Protein AF-A0A7S4E8T9-F1 (afdb_monomer)

Sequence (259 aa):
MGKIGEFLNNKPWHPSSRQNQTLLFEAEERQREEQQRLEERQEELKQERAREELDALLPNRGGAKPAGIDFMYKAPTGTNTSGAAPRAGAADEAALAFEARRLAAARRKRGEPEPLVEKAPEPEPPEPEPERPSETFDAHAEARRVDPAERQRNLTSAAIAQTALDARNRLVLKAAATAAVASDGVVRAHGSANEGYALLDDDEEEEDADAALLASLSSREKRALLKRLAGDDDARPAKKRKKKHKKKSKKKKKRKKKH

Solvent-accessible surface area (backbone atoms only — not comparable to full-atom values): 16222 Å² total; per-residue (Å²): 126,70,69,62,59,55,58,43,36,75,34,93,83,32,68,81,7,70,72,45,46,49,52,50,50,56,52,50,52,52,50,50,51,54,48,51,55,49,48,54,52,51,50,52,53,50,52,51,49,54,50,50,51,56,54,63,74,44,84,76,64,82,67,79,80,73,93,68,54,69,70,73,71,50,68,62,94,88,58,86,70,87,86,69,78,84,58,97,52,64,61,52,52,54,49,49,51,50,49,50,52,52,51,52,54,52,34,61,75,69,72,54,82,76,80,83,74,78,78,71,81,78,82,75,80,81,76,84,76,78,83,73,78,83,75,78,81,58,70,74,61,55,74,69,68,64,54,72,71,55,53,55,48,53,51,52,52,50,52,51,51,49,55,51,50,53,52,50,53,52,51,53,53,50,53,50,52,53,50,52,55,52,58,64,57,57,76,77,68,85,82,75,89,79,90,77,96,72,82,82,76,70,76,65,63,57,57,54,52,53,51,49,53,58,65,73,44,50,77,68,53,51,51,51,50,52,50,58,73,70,67,56,86,82,66,67,64,68,71,62,59,57,57,54,54,56,53,53,53,55,54,53,57,57,58,68,73,75,114

Mean predicted aligned error: 23.92 Å

Structure (mmCIF, N/CA/C/O backbone):
data_AF-A0A7S4E8T9-F1
#
_entry.id   AF-A0A7S4E8T9-F1
#
loop_
_atom_site.group_PDB
_atom_site.id
_atom_site.type_symbol
_atom_site.label_atom_id
_atom_site.label_alt_id
_atom_site.label_comp_id
_atom_site.label_asym_id
_atom_site.label_entity_id
_atom_site.label_seq_id
_atom_site.pdbx_PDB_ins_code
_atom_site.Cartn_x
_atom_site.Cartn_y
_atom_site.Cartn_z
_atom_site.occupancy
_atom_site.B_iso_or_equiv
_atom_site.auth_seq_id
_atom_site.auth_comp_id
_atom_site.auth_asym_id
_atom_site.auth_atom_id
_atom_site.pdbx_PDB_model_num
ATOM 1 N N . MET A 1 1 ? 28.452 -25.895 -21.673 1.00 55.44 1 MET A N 1
ATOM 2 C CA . MET A 1 1 ? 27.139 -25.203 -21.659 1.00 55.44 1 MET A CA 1
ATOM 3 C C . MET A 1 1 ? 27.183 -23.741 -21.158 1.00 55.44 1 MET A C 1
ATOM 5 O O . MET A 1 1 ? 26.127 -23.154 -20.993 1.00 55.44 1 MET A O 1
ATOM 9 N N . GLY A 1 2 ? 28.348 -23.094 -20.974 1.00 68.94 2 GLY A N 1
ATOM 10 C CA . GLY A 1 2 ? 28.414 -21.797 -20.262 1.00 68.94 2 GLY A CA 1
ATOM 11 C C . GLY A 1 2 ? 27.995 -20.532 -21.033 1.00 68.94 2 GLY A C 1
ATOM 12 O O . GLY A 1 2 ? 27.446 -19.617 -20.440 1.00 68.94 2 GLY A O 1
ATOM 13 N N . LYS A 1 3 ? 28.190 -20.466 -22.356 1.00 75.94 3 LYS A N 1
ATOM 14 C CA . LYS A 1 3 ? 28.050 -19.189 -23.096 1.00 75.94 3 LYS A CA 1
ATOM 15 C C . LYS A 1 3 ? 26.612 -18.812 -23.470 1.00 75.94 3 LYS A C 1
ATOM 17 O O . LYS A 1 3 ? 26.315 -17.639 -23.665 1.00 75.94 3 LYS A O 1
ATOM 22 N N . ILE A 1 4 ? 25.715 -19.794 -23.585 1.00 82.81 4 ILE A N 1
ATOM 23 C CA . ILE A 1 4 ? 24.329 -19.552 -24.020 1.00 82.81 4 ILE A CA 1
ATOM 24 C C . ILE A 1 4 ? 23.484 -19.030 -22.851 1.00 82.81 4 ILE A C 1
ATOM 26 O O . ILE A 1 4 ? 22.737 -18.074 -23.032 1.00 82.81 4 ILE A O 1
ATOM 30 N N . GLY A 1 5 ? 23.644 -19.596 -21.649 1.00 81.44 5 GLY A N 1
ATOM 31 C CA . GLY A 1 5 ? 22.937 -19.123 -20.452 1.00 81.44 5 GLY A CA 1
ATOM 32 C C . GLY A 1 5 ? 23.318 -17.689 -20.078 1.00 81.44 5 GLY A C 1
ATOM 33 O O . GLY A 1 5 ? 22.452 -16.863 -19.808 1.00 81.44 5 GLY A O 1
ATOM 34 N N . GLU A 1 6 ? 24.604 -17.350 -20.172 1.00 86.00 6 GLU A N 1
ATOM 35 C CA . GLU A 1 6 ? 25.089 -15.992 -19.908 1.00 86.00 6 GLU A CA 1
ATOM 36 C C . GLU A 1 6 ? 24.572 -14.972 -20.938 1.00 86.00 6 GLU A C 1
ATOM 38 O O . GLU A 1 6 ? 24.153 -13.871 -20.578 1.00 86.00 6 GLU A O 1
ATOM 43 N N . PHE A 1 7 ? 24.495 -15.356 -22.219 1.00 88.50 7 PHE A N 1
ATOM 44 C CA . PHE A 1 7 ? 23.878 -14.522 -23.254 1.00 88.50 7 PHE A CA 1
ATOM 45 C C . PHE A 1 7 ? 22.395 -14.247 -22.983 1.00 88.50 7 PHE A C 1
ATOM 47 O O . PHE A 1 7 ? 21.927 -13.143 -23.256 1.00 88.50 7 PHE A O 1
ATOM 54 N N . LEU A 1 8 ? 21.654 -15.226 -22.454 1.00 89.69 8 LEU A N 1
ATOM 55 C CA . LEU A 1 8 ? 20.247 -15.057 -22.094 1.00 89.69 8 LEU A CA 1
ATOM 56 C C . LEU A 1 8 ? 20.074 -14.157 -20.867 1.00 89.69 8 LEU A C 1
ATOM 58 O O . LEU A 1 8 ? 19.219 -13.280 -20.895 1.00 89.69 8 LEU A O 1
ATOM 62 N N . ASN A 1 9 ? 20.928 -14.282 -19.851 1.00 89.12 9 ASN A N 1
ATOM 63 C CA . ASN A 1 9 ? 20.873 -13.442 -18.648 1.00 89.12 9 ASN A CA 1
ATOM 64 C C . ASN A 1 9 ? 21.126 -11.954 -18.929 1.00 89.12 9 ASN A C 1
ATOM 66 O O . ASN A 1 9 ? 20.593 -11.100 -18.228 1.00 89.12 9 ASN A O 1
ATOM 70 N N . ASN A 1 10 ? 21.876 -11.631 -19.985 1.00 87.62 10 ASN A N 1
ATOM 71 C CA . ASN A 1 10 ? 22.077 -10.249 -20.430 1.00 87.62 10 ASN A CA 1
ATOM 72 C C . ASN A 1 10 ? 20.872 -9.663 -21.186 1.00 87.62 10 ASN A C 1
ATOM 74 O O . ASN A 1 10 ? 20.888 -8.489 -21.561 1.00 87.62 10 ASN A O 1
ATOM 78 N N . LYS A 1 11 ? 19.825 -10.456 -21.447 1.00 93.38 11 LYS A N 1
ATOM 79 C CA . LYS A 1 11 ? 18.623 -9.973 -22.127 1.00 93.38 11 LYS A CA 1
ATOM 80 C C . LYS A 1 11 ? 17.628 -9.388 -21.122 1.00 93.38 11 LYS A C 1
ATOM 82 O O . LYS A 1 11 ? 17.372 -9.998 -20.086 1.00 93.38 11 LYS A O 1
ATOM 87 N N . PRO A 1 12 ? 16.984 -8.254 -21.453 1.00 92.50 12 PRO A N 1
ATOM 88 C CA . PRO A 1 12 ? 16.095 -7.538 -20.533 1.00 92.50 12 PRO A CA 1
ATOM 89 C C . PRO A 1 12 ? 14.785 -8.275 -20.235 1.00 92.50 12 PRO A C 1
ATOM 91 O O . PRO A 1 12 ? 14.069 -7.903 -19.321 1.00 92.50 12 PRO A O 1
ATOM 94 N N . TRP A 1 13 ? 14.443 -9.309 -20.998 1.00 93.25 13 TRP A N 1
ATOM 95 C CA . TRP A 1 13 ? 13.234 -10.112 -20.797 1.00 93.25 13 TRP A CA 1
ATOM 96 C C . TRP A 1 13 ? 13.502 -11.426 -20.057 1.00 93.25 13 TRP A C 1
ATOM 98 O O . TRP A 1 13 ? 12.561 -12.147 -19.743 1.00 93.25 13 TRP A O 1
ATOM 108 N N . HIS A 1 14 ? 14.767 -11.785 -19.816 1.00 94.44 14 HIS A N 1
ATOM 109 C CA . HIS A 1 14 ? 15.086 -13.058 -19.182 1.00 94.44 14 HIS A CA 1
ATOM 110 C C . HIS A 1 14 ? 14.868 -12.961 -17.666 1.00 94.44 14 HIS A C 1
ATOM 112 O O . HIS A 1 14 ? 15.384 -12.025 -17.053 1.00 94.44 14 HIS A O 1
ATOM 118 N N . PRO A 1 15 ? 14.148 -13.898 -17.028 1.00 93.56 15 PRO A N 1
ATOM 119 C CA . PRO A 1 15 ? 13.802 -13.794 -15.608 1.00 93.56 15 PRO A CA 1
ATOM 120 C C . PRO A 1 15 ? 15.037 -13.831 -14.702 1.00 93.56 15 PRO A C 1
ATOM 122 O O . PRO A 1 15 ? 15.085 -13.152 -13.685 1.00 93.56 15 PRO A O 1
ATOM 125 N N . SER A 1 16 ? 16.080 -14.561 -15.104 1.00 91.94 16 SER A N 1
ATOM 126 C CA . SER A 1 16 ? 17.347 -14.629 -14.364 1.00 91.94 16 SER A CA 1
ATOM 127 C C . SER A 1 16 ? 18.286 -13.445 -14.637 1.00 91.94 16 SER A C 1
ATOM 129 O O . SER A 1 16 ? 19.423 -13.448 -14.169 1.00 91.94 16 SER A O 1
ATOM 131 N N . SER A 1 17 ? 17.852 -12.444 -15.412 1.00 94.88 17 SER A N 1
ATOM 132 C CA . SER A 1 17 ? 18.577 -11.176 -15.515 1.00 94.88 17 SER A CA 1
ATOM 133 C C . SER A 1 17 ? 18.568 -10.476 -14.162 1.00 94.88 17 SER A C 1
ATOM 135 O O . SER A 1 17 ? 17.521 -10.354 -13.528 1.00 94.88 17 SER A O 1
ATOM 137 N N . ARG A 1 18 ? 19.724 -9.957 -13.742 1.00 91.62 18 ARG A N 1
ATOM 138 C CA . ARG A 1 18 ? 19.884 -9.269 -12.452 1.00 91.62 18 ARG A CA 1
ATOM 139 C C . ARG A 1 18 ? 18.883 -8.121 -12.272 1.00 91.62 18 ARG A C 1
ATOM 141 O O . ARG A 1 18 ? 18.372 -7.935 -11.181 1.00 91.62 18 ARG A O 1
ATOM 148 N N . GLN A 1 19 ? 18.574 -7.398 -13.352 1.00 93.81 19 GLN A N 1
ATOM 149 C CA . GLN A 1 19 ? 17.597 -6.300 -13.344 1.00 93.81 19 GLN A CA 1
ATOM 150 C C . GLN A 1 19 ? 16.163 -6.790 -13.112 1.00 93.81 19 GLN A C 1
ATOM 152 O O . GLN A 1 19 ? 15.377 -6.125 -12.451 1.00 93.81 19 GLN A O 1
ATOM 157 N N . ASN A 1 20 ? 15.811 -7.958 -13.645 1.00 94.94 20 ASN A N 1
ATOM 158 C CA . ASN A 1 20 ? 14.472 -8.512 -13.462 1.00 94.94 20 ASN A CA 1
ATOM 159 C C . ASN A 1 20 ? 14.322 -9.141 -12.080 1.00 94.94 20 ASN A C 1
ATOM 161 O O . ASN A 1 20 ? 13.264 -9.025 -11.479 1.00 94.94 20 ASN A O 1
ATOM 165 N N . GLN A 1 21 ? 15.392 -9.734 -11.548 1.00 95.00 21 GLN A N 1
ATOM 166 C CA . GLN A 1 21 ? 15.429 -10.220 -10.170 1.00 95.00 21 GLN A CA 1
ATOM 167 C C . GLN A 1 21 ? 15.245 -9.084 -9.160 1.00 95.00 21 GLN A C 1
ATOM 169 O O . GLN A 1 21 ? 14.486 -9.247 -8.214 1.00 95.00 21 GLN A O 1
ATOM 174 N N . THR A 1 22 ? 15.881 -7.925 -9.373 1.00 96.25 22 THR A N 1
ATOM 175 C CA . THR A 1 22 ? 15.671 -6.757 -8.501 1.00 96.25 22 THR A CA 1
ATOM 176 C C . THR A 1 22 ? 14.248 -6.221 -8.605 1.00 96.25 22 THR A C 1
ATOM 178 O O . THR A 1 22 ? 13.639 -5.942 -7.584 1.00 96.25 22 THR A O 1
ATOM 181 N N . LEU A 1 23 ? 13.679 -6.145 -9.813 1.00 96.44 23 LEU A N 1
ATOM 182 C CA . LEU A 1 23 ? 12.289 -5.705 -9.993 1.00 96.44 23 LEU A CA 1
ATOM 183 C C . LEU A 1 23 ? 11.279 -6.670 -9.359 1.00 96.44 23 LEU A C 1
ATOM 185 O O . LEU A 1 23 ? 10.289 -6.225 -8.788 1.00 96.44 23 LEU A O 1
ATOM 189 N N . LEU A 1 24 ? 11.521 -7.980 -9.459 1.00 97.00 24 LEU A N 1
ATOM 190 C CA . LEU A 1 24 ? 10.714 -8.992 -8.776 1.00 97.00 24 LEU A CA 1
ATOM 191 C C . LEU A 1 24 ? 10.805 -8.824 -7.262 1.00 97.00 24 LEU A C 1
ATOM 193 O O . LEU A 1 24 ? 9.776 -8.809 -6.602 1.00 97.00 24 LEU A O 1
ATOM 197 N N . PHE A 1 25 ? 12.012 -8.626 -6.734 1.00 97.31 25 PHE A N 1
ATOM 198 C CA . PHE A 1 25 ? 12.219 -8.406 -5.307 1.00 97.31 25 PHE A CA 1
ATOM 199 C C . PHE A 1 25 ? 11.488 -7.152 -4.803 1.00 97.31 25 PHE A C 1
ATOM 201 O O . PHE A 1 25 ? 10.757 -7.231 -3.824 1.00 97.31 25 PHE A O 1
ATOM 208 N N . GLU A 1 26 ? 11.612 -6.023 -5.503 1.00 97.75 26 GLU A N 1
ATOM 209 C CA . GLU A 1 26 ? 10.895 -4.784 -5.164 1.00 97.75 26 GLU A CA 1
ATOM 210 C C . GLU A 1 26 ? 9.368 -4.969 -5.221 1.00 97.75 26 GLU A C 1
ATOM 212 O O . GLU A 1 26 ? 8.633 -4.431 -4.392 1.00 97.75 26 GLU A O 1
ATOM 217 N N . ALA A 1 27 ? 8.870 -5.741 -6.192 1.00 96.69 27 ALA A N 1
ATOM 218 C CA . ALA A 1 27 ? 7.448 -6.051 -6.300 1.00 96.69 27 ALA A CA 1
ATOM 219 C C . ALA A 1 27 ? 6.964 -6.958 -5.156 1.00 96.69 27 ALA A C 1
ATOM 221 O O . ALA A 1 27 ? 5.893 -6.714 -4.603 1.00 96.69 27 ALA A O 1
ATOM 222 N N . GLU A 1 28 ? 7.751 -7.969 -4.781 1.00 97.44 28 GLU A N 1
ATOM 223 C CA . GLU A 1 28 ? 7.465 -8.860 -3.653 1.00 97.44 28 GLU A CA 1
ATOM 224 C C . GLU A 1 28 ? 7.487 -8.112 -2.317 1.00 97.44 28 GLU A C 1
ATOM 226 O O . GLU A 1 28 ? 6.608 -8.320 -1.483 1.00 97.44 28 GLU A O 1
ATOM 231 N N . GLU A 1 29 ? 8.462 -7.227 -2.112 1.00 97.75 29 GLU A N 1
ATOM 232 C CA . GLU A 1 29 ? 8.571 -6.403 -0.907 1.00 97.75 29 GLU A CA 1
ATOM 233 C C . GLU A 1 29 ? 7.353 -5.490 -0.764 1.00 97.75 29 GLU A C 1
ATOM 235 O O . GLU A 1 29 ? 6.661 -5.531 0.254 1.00 97.75 29 GLU A O 1
ATOM 240 N N . ARG A 1 30 ? 6.991 -4.779 -1.835 1.00 97.62 30 ARG A N 1
ATOM 241 C CA . ARG A 1 30 ? 5.779 -3.958 -1.861 1.00 97.62 30 ARG A CA 1
ATOM 242 C C . ARG A 1 30 ? 4.512 -4.776 -1.599 1.00 97.62 30 ARG A C 1
ATOM 244 O O . ARG A 1 30 ? 3.612 -4.314 -0.904 1.00 97.62 30 ARG A O 1
ATOM 251 N N . GLN A 1 31 ? 4.422 -5.987 -2.144 1.00 98.06 31 GLN A N 1
ATOM 252 C CA . GLN A 1 31 ? 3.272 -6.857 -1.912 1.00 98.06 31 GLN A CA 1
ATOM 253 C C . GLN A 1 31 ? 3.191 -7.313 -0.448 1.00 98.06 31 GLN A C 1
ATOM 255 O O . GLN A 1 31 ? 2.093 -7.391 0.099 1.00 98.06 31 GLN A O 1
ATOM 260 N N . ARG A 1 32 ? 4.329 -7.582 0.203 1.00 97.44 32 ARG A N 1
ATOM 261 C CA . ARG A 1 32 ? 4.374 -7.901 1.638 1.00 97.44 32 ARG A CA 1
ATOM 262 C C . ARG A 1 32 ? 3.930 -6.722 2.493 1.00 97.44 32 ARG A C 1
ATOM 264 O O . ARG A 1 32 ? 3.139 -6.926 3.406 1.00 97.44 32 ARG A O 1
ATOM 271 N N . GLU A 1 33 ? 4.377 -5.510 2.181 1.00 97.81 33 GLU A N 1
ATOM 272 C CA . GLU A 1 33 ? 3.928 -4.297 2.877 1.00 97.81 33 GLU A CA 1
ATOM 273 C C . GLU A 1 33 ? 2.415 -4.081 2.722 1.00 97.81 33 GLU A C 1
ATOM 275 O O . GLU A 1 33 ? 1.714 -3.789 3.690 1.00 97.81 33 GLU A O 1
ATOM 280 N N . GLU A 1 34 ? 1.885 -4.258 1.508 1.00 97.12 34 GLU A N 1
ATOM 281 C CA . GLU A 1 34 ? 0.447 -4.149 1.250 1.00 97.12 34 GLU A CA 1
ATOM 282 C C . GLU A 1 34 ? -0.348 -5.233 2.004 1.00 97.12 34 GLU A C 1
ATOM 284 O O . GLU A 1 34 ? -1.405 -4.930 2.558 1.00 97.12 34 GLU A O 1
ATOM 289 N N . GLN A 1 35 ? 0.168 -6.465 2.096 1.00 97.56 35 GLN A N 1
ATOM 290 C CA . GLN A 1 35 ? -0.441 -7.541 2.889 1.00 97.56 35 GLN A CA 1
ATOM 291 C C . GLN A 1 35 ? -0.438 -7.234 4.387 1.00 97.56 35 GLN A C 1
ATOM 293 O O . GLN A 1 35 ? -1.488 -7.346 5.012 1.00 97.56 35 GLN A O 1
ATOM 298 N N . GLN A 1 36 ? 0.693 -6.793 4.943 1.00 98.00 36 GLN A N 1
ATOM 299 C CA . GLN A 1 36 ? 0.797 -6.414 6.356 1.00 98.00 36 GLN A CA 1
ATOM 300 C C . GLN A 1 36 ? -0.183 -5.291 6.695 1.00 98.00 36 GLN A C 1
ATOM 302 O O . GLN A 1 36 ? -0.945 -5.393 7.648 1.00 98.00 36 GLN A O 1
ATOM 307 N N . ARG A 1 37 ? -0.261 -4.260 5.849 1.00 97.56 37 ARG A N 1
ATOM 308 C CA . ARG A 1 37 ? -1.210 -3.159 6.037 1.00 97.56 37 ARG A CA 1
ATOM 309 C C . ARG A 1 37 ? -2.670 -3.622 6.003 1.00 97.56 37 ARG A C 1
ATOM 311 O O . ARG A 1 37 ? -3.517 -3.062 6.700 1.00 97.56 37 ARG A O 1
ATOM 318 N N . LEU A 1 38 ? -2.997 -4.596 5.154 1.00 97.44 38 LEU A N 1
ATOM 319 C CA . LEU A 1 38 ? -4.339 -5.175 5.102 1.00 97.44 38 LEU A CA 1
ATOM 320 C C . LEU A 1 38 ? -4.627 -6.039 6.331 1.00 97.44 38 LEU A C 1
ATOM 322 O O . LEU A 1 38 ? -5.741 -5.982 6.844 1.00 97.44 38 LEU A O 1
ATOM 326 N N . GLU A 1 39 ? -3.648 -6.805 6.801 1.00 97.56 39 GLU A N 1
ATOM 327 C CA . GLU A 1 39 ? -3.750 -7.625 8.007 1.00 97.56 39 GLU A CA 1
ATOM 328 C C . GLU A 1 39 ? -3.971 -6.755 9.247 1.00 97.56 39 GLU A C 1
ATOM 330 O O . GLU A 1 39 ? -4.968 -6.948 9.938 1.00 97.56 39 GLU A O 1
ATOM 335 N N . GLU A 1 40 ? -3.160 -5.713 9.443 1.00 97.19 40 GLU A N 1
ATOM 336 C CA . GLU A 1 40 ? -3.350 -4.712 10.501 1.00 97.19 40 GLU A CA 1
ATOM 337 C C . GLU A 1 40 ? -4.766 -4.125 10.457 1.00 97.19 40 GLU A C 1
ATOM 339 O O . GLU A 1 40 ? -5.470 -4.059 11.467 1.00 97.19 40 GLU A O 1
ATOM 344 N N . ARG A 1 41 ? -5.248 -3.767 9.259 1.00 97.44 41 ARG A N 1
ATOM 345 C CA . ARG A 1 41 ? -6.599 -3.224 9.094 1.00 97.44 41 ARG A CA 1
ATOM 346 C C . ARG A 1 41 ? -7.692 -4.240 9.430 1.00 97.44 41 ARG A C 1
ATOM 348 O O . ARG A 1 41 ? -8.745 -3.866 9.946 1.00 97.44 41 ARG A O 1
ATOM 355 N N . GLN A 1 42 ? -7.480 -5.515 9.119 1.00 96.56 42 GLN A N 1
ATOM 356 C CA . GLN A 1 42 ? -8.410 -6.581 9.484 1.00 96.56 42 GLN A CA 1
ATOM 357 C C . GLN A 1 42 ? -8.401 -6.843 10.988 1.00 96.56 42 GLN A C 1
ATOM 359 O O . GLN A 1 42 ? -9.458 -7.102 11.562 1.00 96.56 42 GLN A O 1
ATOM 364 N N . GLU A 1 43 ? -7.240 -6.777 11.630 1.00 97.38 43 GLU A N 1
ATOM 365 C CA . GLU A 1 43 ? -7.120 -6.901 13.077 1.00 97.38 43 GLU A CA 1
ATOM 366 C C . GLU A 1 43 ? -7.830 -5.759 13.801 1.00 97.38 43 GLU A C 1
ATOM 368 O O . GLU A 1 43 ? -8.575 -6.028 14.740 1.00 97.38 43 GLU A O 1
ATOM 373 N N . GLU A 1 44 ? -7.700 -4.516 13.328 1.00 95.69 44 GLU A N 1
ATOM 374 C CA . GLU A 1 44 ? -8.464 -3.373 13.849 1.00 95.69 44 GLU A CA 1
ATOM 375 C C . GLU A 1 44 ? -9.974 -3.644 13.805 1.00 95.69 44 GLU A C 1
ATOM 377 O O . GLU A 1 44 ? -10.657 -3.524 14.822 1.00 95.69 44 GLU A O 1
ATOM 382 N N . LEU A 1 45 ? -10.494 -4.095 12.659 1.00 95.44 45 LEU A N 1
ATOM 383 C CA . LEU A 1 45 ? -11.917 -4.418 12.507 1.00 95.44 45 LEU A CA 1
ATOM 384 C C . LEU A 1 45 ? -12.355 -5.581 13.406 1.00 95.44 45 LEU A C 1
ATOM 386 O O . LEU A 1 45 ? -13.459 -5.563 13.949 1.00 95.44 45 LEU A O 1
ATOM 390 N N . LYS A 1 46 ? -11.507 -6.602 13.579 1.00 96.81 46 LYS A N 1
ATOM 391 C CA . LYS A 1 46 ? -11.776 -7.712 14.506 1.00 96.81 46 LYS A CA 1
ATOM 392 C C . LYS A 1 46 ? -11.818 -7.219 15.953 1.00 96.81 46 LYS A C 1
ATOM 394 O O . LYS A 1 46 ? -12.686 -7.648 16.707 1.00 96.81 46 LYS A O 1
ATOM 399 N N . GLN A 1 47 ? -10.923 -6.308 16.336 1.00 95.56 47 GLN A N 1
ATOM 400 C CA . GLN A 1 47 ? -10.917 -5.702 17.667 1.00 95.56 47 GLN A CA 1
ATOM 401 C C . GLN A 1 47 ? -12.146 -4.816 17.899 1.00 95.56 47 GLN A C 1
ATOM 403 O O . GLN A 1 47 ? -12.716 -4.854 18.988 1.00 95.56 47 GLN A O 1
ATOM 408 N N . GLU A 1 48 ? -12.571 -4.042 16.899 1.00 91.69 48 GLU A N 1
ATOM 409 C CA . GLU A 1 48 ? -13.806 -3.251 16.958 1.00 91.69 48 GLU A CA 1
ATOM 410 C C . GLU A 1 48 ? -15.030 -4.155 17.133 1.00 91.69 48 GLU A C 1
ATOM 412 O O . GLU A 1 48 ? -15.780 -3.963 18.088 1.00 91.69 48 GLU A O 1
ATOM 417 N N . ARG A 1 49 ? -15.161 -5.216 16.324 1.00 94.19 49 ARG A N 1
ATOM 418 C CA . ARG A 1 49 ? -16.241 -6.207 16.477 1.00 94.19 49 ARG A CA 1
ATOM 419 C C . ARG A 1 49 ? -16.239 -6.869 17.850 1.00 94.19 49 ARG A C 1
ATOM 421 O O . ARG A 1 49 ? -17.279 -6.939 18.490 1.00 94.19 49 ARG A O 1
ATOM 428 N N . ALA A 1 50 ? -15.078 -7.296 18.346 1.00 92.62 50 ALA A N 1
ATOM 429 C CA . ALA A 1 50 ? -14.977 -7.904 19.672 1.00 92.62 50 ALA A CA 1
ATOM 430 C C . ALA A 1 50 ? -15.401 -6.934 20.792 1.00 92.62 50 ALA A C 1
ATOM 432 O O . ALA A 1 50 ? -16.009 -7.343 21.780 1.00 92.62 50 ALA A O 1
ATOM 433 N N . ARG A 1 51 ? -15.102 -5.634 20.651 1.00 87.25 51 ARG A N 1
ATOM 434 C CA . ARG A 1 51 ? -15.568 -4.603 21.594 1.00 87.25 51 ARG A CA 1
ATOM 435 C C . ARG A 1 51 ? -17.078 -4.405 21.511 1.00 87.25 51 ARG A C 1
ATOM 437 O O . ARG A 1 51 ? -17.720 -4.336 22.556 1.00 87.25 51 ARG A O 1
ATOM 444 N N . GLU A 1 52 ? -17.629 -4.346 20.303 1.00 88.56 52 GLU A N 1
ATOM 445 C CA . GLU A 1 52 ? -19.071 -4.230 20.071 1.00 88.56 52 GLU A CA 1
ATOM 446 C C . GLU A 1 52 ? -19.836 -5.438 20.625 1.00 88.56 52 GLU A C 1
ATOM 448 O O . GLU A 1 52 ? -20.863 -5.260 21.270 1.00 88.56 52 GLU A O 1
ATOM 453 N N . GLU A 1 53 ? -19.316 -6.656 20.457 1.00 89.38 53 GLU A N 1
ATOM 454 C CA . GLU A 1 53 ? -19.900 -7.878 21.023 1.00 89.38 53 GLU A CA 1
ATOM 455 C C . GLU A 1 53 ? -19.914 -7.847 22.557 1.00 89.38 53 GLU A C 1
ATOM 457 O O . GLU A 1 53 ? -20.930 -8.164 23.179 1.00 89.38 53 GLU A O 1
ATOM 462 N N . LEU A 1 54 ? -18.818 -7.409 23.189 1.00 85.88 54 LEU A N 1
ATOM 463 C CA . LEU A 1 54 ? -18.781 -7.219 24.642 1.00 85.88 54 LEU A CA 1
ATOM 464 C C . LEU A 1 54 ? -19.787 -6.162 25.109 1.00 85.88 54 LEU A C 1
ATOM 466 O O . LEU A 1 54 ? -20.408 -6.336 26.158 1.00 85.88 54 LEU A O 1
ATOM 470 N N . ASP A 1 55 ? -19.946 -5.075 24.355 1.00 84.25 55 ASP A N 1
ATOM 471 C CA . ASP A 1 55 ? -20.920 -4.027 24.657 1.00 84.25 55 ASP A CA 1
ATOM 472 C C . ASP A 1 55 ? -22.363 -4.521 24.474 1.00 84.25 55 ASP A C 1
ATOM 474 O O . ASP A 1 55 ? -23.212 -4.243 25.323 1.00 84.25 55 ASP A O 1
ATOM 478 N N . ALA A 1 56 ? -22.633 -5.324 23.442 1.00 86.62 56 ALA A N 1
ATOM 479 C CA . ALA A 1 56 ? -23.934 -5.943 23.198 1.00 86.62 56 ALA A CA 1
ATOM 480 C C . ALA A 1 56 ? -24.328 -6.944 24.302 1.00 86.62 56 ALA A C 1
ATOM 482 O O . ALA A 1 56 ? -25.489 -6.993 24.710 1.00 86.62 56 ALA A O 1
ATOM 483 N N . LEU A 1 57 ? -23.363 -7.705 24.835 1.00 83.38 57 LEU A N 1
ATOM 484 C CA . LEU A 1 57 ? -23.562 -8.644 25.949 1.00 83.38 57 LEU A CA 1
ATOM 485 C C . LEU A 1 57 ? -23.745 -7.963 27.317 1.00 83.38 57 LEU A C 1
ATOM 487 O O . LEU A 1 57 ? -24.053 -8.642 28.299 1.00 83.38 57 LEU A O 1
ATOM 491 N N . LEU A 1 58 ? -23.599 -6.636 27.406 1.00 77.69 58 LEU A N 1
ATOM 492 C CA . LEU A 1 58 ? -23.842 -5.834 28.610 1.00 77.69 58 LEU A CA 1
ATOM 493 C C . LEU A 1 58 ? -25.164 -5.035 28.493 1.00 77.69 58 LEU A C 1
ATOM 495 O O . LEU A 1 58 ? -25.139 -3.805 28.594 1.00 77.69 58 LEU A O 1
ATOM 499 N N . PRO A 1 59 ? -26.344 -5.682 28.364 1.00 64.69 59 PRO A N 1
ATOM 500 C CA . PRO A 1 59 ? -27.622 -5.010 28.095 1.00 64.69 59 PRO A CA 1
ATOM 501 C C . PRO A 1 59 ? -28.101 -4.062 29.212 1.00 64.69 59 PRO A C 1
ATOM 503 O O . PRO A 1 59 ? -29.037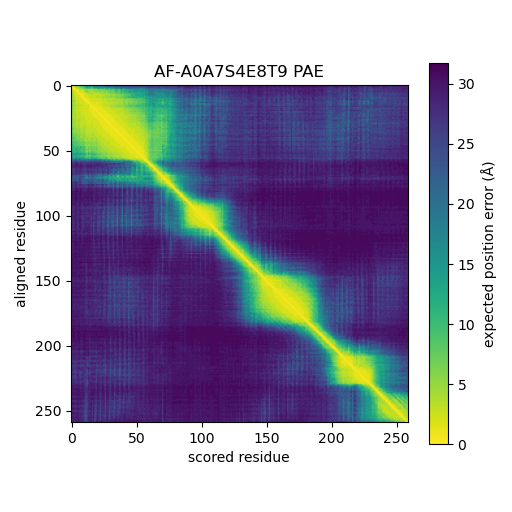 -3.299 29.004 1.00 64.69 59 PRO A O 1
ATOM 506 N N . ASN A 1 60 ? -27.465 -4.076 30.392 1.00 56.75 60 ASN A N 1
ATOM 507 C CA . ASN A 1 60 ? -27.866 -3.296 31.571 1.00 56.75 60 ASN A CA 1
ATOM 508 C C . ASN A 1 60 ? -26.833 -2.260 32.039 1.00 56.75 60 ASN A C 1
ATOM 510 O O . ASN A 1 60 ? -26.999 -1.677 33.113 1.00 56.75 60 ASN A O 1
ATOM 514 N N . ARG A 1 61 ? -25.775 -1.975 31.265 1.00 57.22 61 ARG A N 1
ATOM 515 C CA . ARG A 1 61 ? -24.895 -0.838 31.579 1.00 57.22 61 ARG A CA 1
ATOM 516 C C . ARG A 1 61 ? -25.546 0.450 31.073 1.00 57.22 61 ARG A C 1
ATOM 518 O O . ARG A 1 61 ? -25.125 1.036 30.083 1.00 57.22 61 ARG A O 1
ATOM 525 N N . GLY A 1 62 ? -26.616 0.861 31.750 1.00 51.91 62 GLY A N 1
ATOM 526 C CA . GLY A 1 62 ? -27.234 2.166 31.557 1.00 51.91 62 GLY A CA 1
ATOM 527 C C . GLY A 1 62 ? -26.182 3.263 31.721 1.00 51.91 62 GLY A C 1
ATOM 528 O O . GLY A 1 62 ? -25.638 3.449 32.807 1.00 51.91 62 GLY A O 1
ATOM 529 N N . GLY A 1 63 ? -25.878 3.960 30.628 1.00 54.41 63 GLY A N 1
ATOM 530 C CA . GLY A 1 63 ? -24.893 5.037 30.580 1.00 54.41 63 GLY A CA 1
ATOM 531 C C . GLY A 1 63 ? -23.634 4.634 29.820 1.00 54.41 63 GLY A C 1
ATOM 532 O O . GLY A 1 63 ? -22.797 3.884 30.321 1.00 54.41 63 GLY A O 1
ATOM 533 N N . ALA A 1 64 ? -23.518 5.167 28.602 1.00 58.50 64 ALA A N 1
ATOM 534 C CA . ALA A 1 64 ? -22.359 5.095 27.723 1.00 58.50 64 ALA A CA 1
ATOM 535 C C . ALA A 1 64 ? -21.025 5.085 28.491 1.00 58.50 64 ALA A C 1
ATOM 537 O O . ALA A 1 64 ? -20.771 5.953 29.329 1.00 58.50 64 ALA A O 1
ATOM 538 N N . LYS A 1 65 ? -20.149 4.118 28.187 1.00 63.94 65 LYS A N 1
ATOM 539 C CA . LYS A 1 65 ? -18.761 4.150 28.666 1.00 63.94 65 LYS A CA 1
ATOM 540 C C . LYS A 1 65 ? -18.136 5.472 28.180 1.00 63.94 65 LYS A C 1
ATOM 542 O O . LYS A 1 65 ? -18.164 5.724 26.975 1.00 63.94 65 LYS A O 1
ATOM 547 N N . PRO A 1 66 ? -17.595 6.336 29.059 1.00 62.34 66 PRO A N 1
ATOM 548 C CA . PRO A 1 66 ? -17.012 7.598 28.626 1.00 62.34 66 PRO A CA 1
ATOM 549 C C . PRO A 1 66 ? -15.722 7.303 27.855 1.00 62.34 66 PRO A C 1
ATOM 551 O O . PRO A 1 66 ? -14.678 7.049 28.451 1.00 62.34 66 PRO A O 1
ATOM 554 N N . ALA A 1 67 ? -15.789 7.359 26.525 1.00 65.75 67 ALA A N 1
ATOM 555 C CA . ALA A 1 67 ? -14.685 7.096 25.596 1.00 65.75 67 ALA A CA 1
ATOM 556 C C . ALA A 1 67 ? -13.477 8.061 25.727 1.00 65.75 67 ALA A C 1
ATOM 558 O O . ALA A 1 67 ? -12.579 8.046 24.894 1.00 65.75 67 ALA A O 1
ATOM 559 N N . GLY A 1 68 ? -13.439 8.914 26.756 1.00 65.50 68 GLY A N 1
ATOM 560 C CA . GLY A 1 68 ? -12.480 10.013 26.893 1.00 65.50 68 GLY A CA 1
ATOM 561 C C . GLY A 1 68 ? -11.539 9.959 28.099 1.00 65.50 68 GLY A C 1
ATOM 562 O O . GLY A 1 68 ? -10.669 10.820 28.187 1.00 65.50 68 GLY A O 1
ATOM 563 N N . ILE A 1 69 ? -11.669 9.006 29.033 1.00 67.50 69 ILE A N 1
ATOM 564 C CA . ILE A 1 69 ? -10.897 9.058 30.300 1.00 67.50 69 ILE A CA 1
ATOM 565 C C . ILE A 1 69 ? -9.617 8.201 30.273 1.00 67.50 69 ILE A C 1
ATOM 567 O O . ILE A 1 69 ? -8.787 8.283 31.173 1.00 67.50 69 ILE A O 1
ATOM 571 N N . ASP A 1 70 ? -9.366 7.441 29.208 1.00 70.00 70 ASP A N 1
ATOM 572 C CA . ASP A 1 70 ? -8.139 6.635 29.098 1.00 70.00 70 ASP A CA 1
ATOM 573 C C . ASP A 1 70 ? -6.873 7.484 28.924 1.00 70.00 70 ASP A C 1
ATOM 575 O O . ASP A 1 70 ? -5.791 7.091 29.354 1.00 70.00 70 ASP A O 1
ATOM 579 N N . PHE A 1 71 ? -6.988 8.673 28.330 1.00 73.38 71 PHE A N 1
ATOM 580 C CA . PHE A 1 71 ? -5.886 9.635 28.303 1.00 73.38 71 PHE A CA 1
ATOM 581 C C . PHE A 1 71 ? -5.612 10.225 29.696 1.00 73.38 71 PHE A C 1
ATOM 583 O O . PHE A 1 71 ? -4.464 10.496 30.029 1.00 73.38 71 PHE A O 1
ATOM 590 N N . MET A 1 72 ? -6.644 10.365 30.535 1.00 74.81 72 MET A N 1
ATOM 591 C CA . MET A 1 72 ? -6.544 10.993 31.858 1.00 74.81 72 MET A CA 1
ATOM 592 C C . MET A 1 72 ? -5.908 10.075 32.914 1.00 74.81 72 MET A C 1
ATOM 594 O O . MET A 1 72 ? -5.285 10.561 33.853 1.00 74.81 72 MET A O 1
ATOM 598 N N . TYR A 1 73 ? -6.039 8.755 32.751 1.00 79.06 73 TYR A N 1
ATOM 599 C CA . TYR A 1 73 ? -5.413 7.755 33.627 1.00 79.06 73 TYR A CA 1
ATOM 600 C C . TYR A 1 73 ? -4.083 7.208 33.089 1.00 79.06 73 TYR A C 1
ATOM 602 O O . TYR A 1 73 ? -3.407 6.440 33.779 1.00 79.06 73 TYR A O 1
ATOM 610 N N . LYS A 1 74 ? -3.660 7.602 31.879 1.00 76.00 74 LYS A N 1
ATOM 611 C CA . LYS A 1 74 ? -2.297 7.335 31.408 1.00 76.00 74 LYS A CA 1
ATOM 612 C C . LYS A 1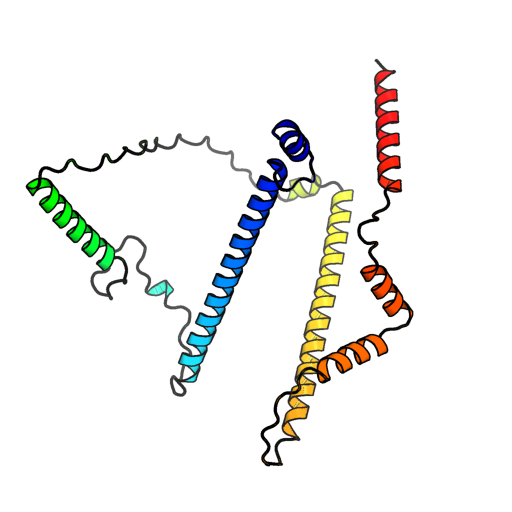 74 ? -1.347 8.269 32.152 1.00 76.00 74 LYS A C 1
ATOM 614 O O . LYS A 1 74 ? -1.284 9.459 31.862 1.00 76.00 74 LYS A O 1
ATOM 619 N N . ALA A 1 75 ? -0.610 7.711 33.112 1.00 77.06 75 ALA A N 1
ATOM 620 C CA . ALA A 1 75 ? 0.450 8.435 33.801 1.00 77.06 75 ALA A CA 1
ATOM 621 C C . ALA A 1 75 ? 1.405 9.075 32.768 1.00 77.06 75 ALA A C 1
ATOM 623 O O . ALA A 1 75 ? 1.785 8.398 31.800 1.00 77.06 75 ALA A O 1
ATOM 624 N N . PRO A 1 76 ? 1.790 10.353 32.945 1.00 77.19 76 PRO A N 1
ATOM 625 C CA . PRO A 1 76 ? 2.768 11.008 32.089 1.00 77.19 76 PRO A CA 1
ATOM 626 C C . PRO A 1 76 ? 4.041 10.167 32.002 1.00 77.19 76 PRO A C 1
ATOM 628 O O . PRO A 1 76 ? 4.533 9.663 33.020 1.00 77.19 76 PRO A O 1
ATOM 631 N N . THR A 1 77 ? 4.575 10.020 30.789 1.00 69.50 77 THR A N 1
ATOM 632 C CA . THR A 1 77 ? 5.829 9.305 30.529 1.00 69.50 77 THR A CA 1
ATOM 633 C C . THR A 1 77 ? 6.930 9.859 31.438 1.00 69.50 77 THR A C 1
ATOM 635 O O . THR A 1 77 ? 7.305 11.021 31.305 1.00 69.50 77 THR A O 1
ATOM 638 N N . GLY A 1 78 ? 7.404 9.044 32.387 1.00 65.12 78 GLY A N 1
ATOM 639 C CA . GLY A 1 78 ? 8.429 9.414 33.375 1.00 65.12 78 GLY A CA 1
ATOM 640 C C . GLY A 1 78 ? 7.973 9.405 34.840 1.00 65.12 78 GLY A C 1
ATOM 641 O O . GLY A 1 78 ? 8.818 9.449 35.730 1.00 65.12 78 GLY A O 1
ATOM 642 N N . THR A 1 79 ? 6.671 9.293 35.126 1.00 55.22 79 THR A N 1
ATOM 643 C CA . THR A 1 79 ? 6.173 9.185 36.510 1.00 55.22 79 THR A CA 1
ATOM 644 C C . THR A 1 79 ? 5.816 7.738 36.846 1.00 55.22 79 THR A C 1
ATOM 646 O O . THR A 1 79 ? 4.790 7.211 36.426 1.00 55.22 79 THR A O 1
ATOM 649 N N . ASN A 1 80 ? 6.688 7.071 37.605 1.00 51.56 80 ASN A N 1
ATOM 650 C CA . ASN A 1 80 ? 6.400 5.773 38.212 1.00 51.56 80 ASN A CA 1
ATOM 651 C C . ASN A 1 80 ? 5.313 5.965 39.279 1.00 51.56 80 ASN A C 1
ATOM 653 O O . ASN A 1 80 ? 5.617 6.156 40.456 1.00 51.56 80 ASN A O 1
ATOM 657 N N . THR A 1 81 ? 4.040 5.953 38.882 1.00 47.75 81 THR A N 1
ATOM 658 C CA . THR A 1 81 ? 2.932 5.885 39.835 1.00 47.75 81 THR A CA 1
ATOM 659 C C . THR A 1 81 ? 2.907 4.475 40.411 1.00 47.75 81 THR A C 1
ATOM 661 O O . THR A 1 81 ? 2.342 3.544 39.836 1.00 47.75 81 THR A O 1
ATOM 664 N N . SER A 1 82 ? 3.587 4.310 41.540 1.00 47.53 82 SER A N 1
ATOM 665 C CA . SER A 1 82 ? 3.474 3.155 42.417 1.00 47.53 82 SER A CA 1
ATOM 666 C C . SER A 1 82 ? 2.002 2.934 42.771 1.00 47.53 82 SER A C 1
ATOM 668 O O . SER A 1 82 ? 1.428 3.722 43.520 1.00 47.53 82 SER A O 1
ATOM 670 N N . GLY A 1 83 ? 1.399 1.874 42.231 1.00 51.59 83 GLY A N 1
ATOM 671 C CA . GLY A 1 83 ? 0.066 1.427 42.638 1.00 51.59 83 GLY A CA 1
ATOM 672 C C . GLY A 1 83 ? -1.014 1.444 41.558 1.00 51.59 83 GLY A C 1
ATOM 673 O O . GLY A 1 83 ? -2.118 1.891 41.831 1.00 51.59 83 GLY A O 1
ATOM 674 N N . ALA A 1 84 ? -0.751 0.931 40.356 1.00 42.16 84 ALA A N 1
ATOM 675 C CA . ALA A 1 84 ? -1.813 0.411 39.489 1.00 42.16 84 ALA A CA 1
ATOM 676 C C . ALA A 1 84 ? -1.222 -0.587 38.485 1.00 42.16 84 ALA A C 1
ATOM 678 O O . ALA A 1 84 ? -0.340 -0.207 37.727 1.00 42.16 84 ALA A O 1
ATOM 679 N N . ALA A 1 85 ? -1.696 -1.840 38.560 1.00 41.50 85 ALA A N 1
ATOM 680 C CA . ALA A 1 85 ? -1.510 -3.001 37.673 1.00 41.50 85 ALA A CA 1
ATOM 681 C C . ALA A 1 85 ? -0.196 -3.088 36.853 1.00 41.50 85 ALA A C 1
ATOM 683 O O . ALA A 1 85 ? 0.054 -2.232 36.003 1.00 41.50 85 ALA A O 1
ATOM 684 N N . PRO A 1 86 ? 0.618 -4.156 37.007 1.00 45.72 86 PRO A N 1
ATOM 685 C CA . PRO A 1 86 ? 1.813 -4.316 36.188 1.00 45.72 86 PRO A CA 1
ATOM 686 C C . PRO A 1 86 ? 1.404 -4.342 34.714 1.00 45.72 86 PRO A C 1
ATOM 688 O O . PRO A 1 86 ? 0.676 -5.228 34.268 1.00 45.72 86 PRO A O 1
ATOM 691 N N . ARG A 1 87 ? 1.868 -3.346 33.951 1.00 47.56 87 ARG A N 1
ATOM 692 C CA . ARG A 1 87 ? 1.876 -3.434 32.493 1.00 47.56 87 ARG A CA 1
ATOM 693 C C . ARG A 1 87 ? 2.648 -4.701 32.136 1.00 47.56 87 ARG A C 1
ATOM 695 O O . ARG A 1 87 ? 3.795 -4.839 32.564 1.00 47.56 87 ARG A O 1
ATOM 702 N N . ALA A 1 88 ? 2.003 -5.591 31.387 1.00 50.53 88 ALA A N 1
ATOM 703 C CA . ALA A 1 88 ? 2.476 -6.904 30.939 1.00 50.53 88 ALA A CA 1
ATOM 704 C C . ALA A 1 88 ? 3.673 -6.832 29.959 1.00 50.53 88 ALA A C 1
ATOM 706 O O . ALA A 1 88 ? 3.648 -7.417 28.890 1.00 50.53 88 ALA A O 1
ATOM 707 N N . GLY A 1 89 ? 4.674 -6.017 30.284 1.00 52.22 89 GLY A N 1
ATOM 708 C CA . GLY A 1 89 ? 5.924 -5.875 29.540 1.00 52.22 89 GLY A CA 1
ATOM 709 C C . GLY A 1 89 ? 7.066 -5.351 30.416 1.00 52.22 89 GLY A C 1
ATOM 710 O O . GLY A 1 89 ? 8.211 -5.735 30.229 1.00 52.22 89 GLY A O 1
ATOM 711 N N . ALA A 1 90 ? 6.771 -4.558 31.457 1.00 53.09 90 ALA A N 1
ATOM 712 C CA . ALA A 1 90 ? 7.794 -4.098 32.406 1.00 53.09 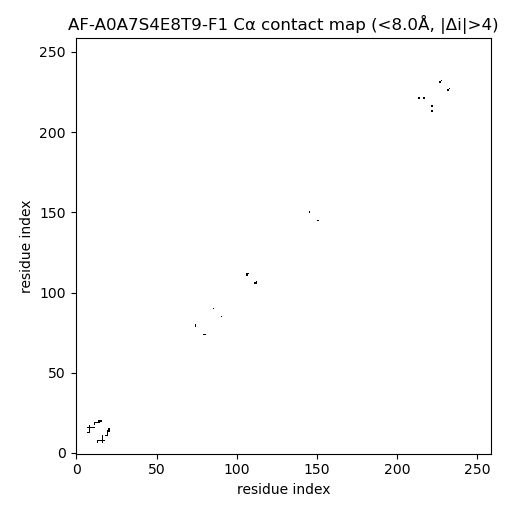90 ALA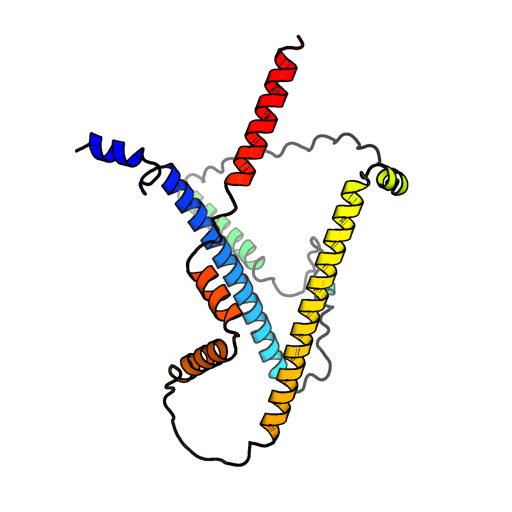 A CA 1
ATOM 713 C C . ALA A 1 90 ? 8.187 -5.182 33.428 1.00 53.09 90 ALA A C 1
ATOM 715 O O . ALA A 1 90 ? 9.339 -5.254 33.855 1.00 53.09 90 ALA A O 1
ATOM 716 N N . ALA A 1 91 ? 7.237 -6.044 33.814 1.00 56.34 91 ALA A N 1
ATOM 717 C CA . ALA A 1 91 ? 7.535 -7.226 34.624 1.00 56.34 91 ALA A CA 1
ATOM 718 C C . ALA A 1 91 ? 8.389 -8.237 33.840 1.00 56.34 91 ALA A C 1
ATOM 720 O O . ALA A 1 91 ? 9.282 -8.855 34.419 1.00 56.34 91 ALA A O 1
ATOM 721 N N . ASP A 1 92 ? 8.165 -8.335 32.528 1.00 57.66 92 ASP A N 1
ATOM 722 C CA . ASP A 1 92 ? 8.896 -9.239 31.643 1.00 57.66 92 ASP A CA 1
ATOM 723 C C . ASP A 1 92 ? 10.324 -8.745 31.395 1.00 57.66 92 ASP A C 1
ATOM 725 O O . ASP A 1 92 ? 11.255 -9.535 31.492 1.00 57.66 92 ASP A O 1
ATOM 729 N N . GLU A 1 93 ? 10.548 -7.440 31.205 1.00 63.91 93 GLU A N 1
ATOM 730 C CA . GLU A 1 93 ? 11.911 -6.889 31.125 1.00 63.91 93 GLU A CA 1
ATOM 731 C C . GLU A 1 93 ? 12.703 -7.076 32.426 1.00 63.91 93 GLU A C 1
ATOM 733 O O . GLU A 1 93 ? 13.878 -7.446 32.390 1.00 63.91 93 GLU A O 1
ATOM 738 N N . ALA A 1 94 ? 12.076 -6.869 33.588 1.00 70.56 94 ALA A N 1
ATOM 739 C CA . ALA A 1 94 ? 12.735 -7.084 34.875 1.00 70.56 94 ALA A CA 1
ATOM 740 C C . ALA A 1 94 ? 13.045 -8.574 35.126 1.00 70.56 94 ALA A C 1
ATOM 742 O O . ALA A 1 94 ? 14.114 -8.902 35.651 1.00 70.56 94 ALA A O 1
ATOM 743 N N . ALA A 1 95 ? 12.146 -9.479 34.723 1.00 71.06 95 ALA A N 1
ATOM 744 C CA . ALA A 1 95 ? 12.359 -10.922 34.793 1.00 71.06 95 ALA A CA 1
ATOM 745 C C . ALA A 1 95 ? 13.471 -11.380 33.834 1.00 71.06 95 ALA A C 1
ATOM 747 O O . ALA A 1 95 ? 14.382 -12.096 34.254 1.00 71.06 95 ALA A O 1
ATOM 748 N N . LEU A 1 96 ? 13.467 -10.889 32.591 1.00 76.69 96 LEU A N 1
ATOM 749 C CA . LEU A 1 96 ? 14.513 -11.140 31.596 1.00 76.69 96 LEU A CA 1
ATOM 750 C C . LEU A 1 96 ? 15.871 -10.596 32.054 1.00 76.69 96 LEU A C 1
ATOM 752 O O . LEU A 1 96 ? 16.884 -11.273 31.899 1.00 76.69 96 LEU A O 1
ATOM 756 N N . ALA A 1 97 ? 15.916 -9.419 32.684 1.00 78.44 97 ALA A N 1
ATOM 757 C CA . ALA A 1 97 ? 17.146 -8.857 33.242 1.00 78.44 97 ALA A CA 1
ATOM 758 C C . ALA A 1 97 ? 17.690 -9.697 34.410 1.00 78.44 97 ALA A C 1
ATOM 760 O O . ALA A 1 97 ? 18.905 -9.892 34.537 1.00 78.44 97 ALA A O 1
ATOM 761 N N . PHE A 1 98 ? 16.809 -10.230 35.261 1.00 78.00 98 PHE A N 1
ATOM 762 C CA . PHE A 1 98 ? 17.202 -11.118 36.352 1.00 78.00 98 PHE A CA 1
ATOM 763 C C . PHE A 1 98 ? 17.708 -12.473 35.835 1.00 78.00 98 PHE A C 1
ATOM 765 O O . PHE A 1 98 ? 18.749 -12.957 36.292 1.00 78.00 98 PHE A O 1
ATOM 772 N N . GLU A 1 99 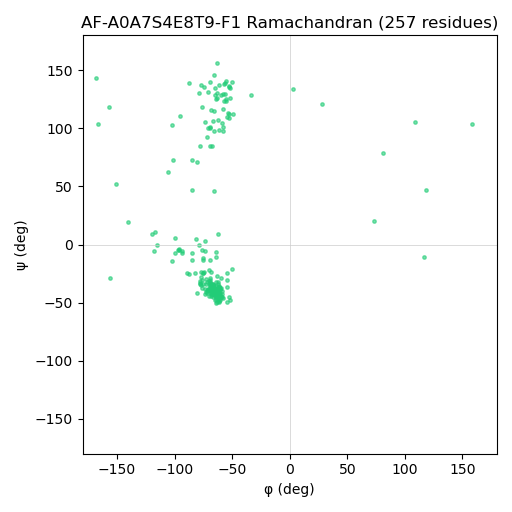? 17.035 -13.061 34.843 1.00 78.50 99 GLU A N 1
ATOM 773 C CA . GLU A 1 99 ? 17.494 -14.283 34.180 1.00 78.50 99 GLU A CA 1
ATOM 774 C C . GLU A 1 99 ? 18.810 -14.074 33.431 1.00 78.50 99 GLU A C 1
ATOM 776 O O . GLU A 1 99 ? 19.728 -14.879 33.594 1.00 78.50 99 GLU A O 1
ATOM 781 N N . ALA A 1 100 ? 18.972 -12.963 32.709 1.00 82.50 100 ALA A N 1
ATOM 782 C CA . ALA A 1 100 ? 20.224 -12.599 32.051 1.00 82.50 100 ALA A CA 1
ATOM 783 C C . ALA A 1 100 ? 21.371 -12.466 33.064 1.00 82.50 100 ALA A C 1
ATOM 785 O O . ALA A 1 100 ? 22.460 -13.004 32.848 1.00 82.50 100 ALA A O 1
ATOM 786 N N . ARG A 1 101 ? 21.125 -11.833 34.220 1.00 84.25 101 ARG A N 1
ATOM 787 C CA . ARG A 1 101 ? 22.116 -11.714 35.302 1.00 84.25 101 ARG A CA 1
ATOM 788 C C . ARG A 1 101 ? 22.460 -13.069 35.926 1.00 84.25 101 ARG A C 1
ATOM 790 O O . ARG A 1 101 ? 23.629 -13.326 36.224 1.00 84.25 101 ARG A O 1
ATOM 797 N N . ARG A 1 102 ? 21.476 -13.956 36.098 1.00 85.56 102 ARG A N 1
ATOM 798 C CA . ARG A 1 102 ? 21.674 -15.333 36.584 1.00 85.56 102 ARG A CA 1
ATOM 799 C C . ARG A 1 102 ? 22.470 -16.178 35.583 1.00 85.56 102 ARG A C 1
ATOM 801 O O . ARG A 1 102 ? 23.357 -16.930 35.990 1.00 85.56 102 ARG A O 1
ATOM 808 N N . LEU A 1 103 ? 22.190 -16.035 34.291 1.00 81.38 103 LEU A N 1
ATOM 809 C CA . LEU A 1 103 ? 22.853 -16.762 33.211 1.00 81.38 103 LEU A CA 1
ATOM 810 C C . LEU A 1 103 ? 24.294 -16.259 33.009 1.00 81.38 103 LEU A C 1
ATOM 812 O O . LEU A 1 103 ? 25.211 -17.071 32.901 1.00 81.38 103 LEU A O 1
ATOM 816 N N . ALA A 1 104 ? 24.532 -14.948 33.108 1.00 78.44 104 ALA A N 1
ATOM 817 C CA . ALA A 1 104 ? 25.875 -14.360 33.138 1.00 78.44 104 ALA A CA 1
ATOM 818 C C . ALA A 1 104 ? 26.701 -14.854 34.342 1.00 78.44 104 ALA A C 1
ATOM 820 O O . ALA A 1 104 ? 27.861 -15.240 34.193 1.00 78.44 104 ALA A O 1
ATOM 821 N N . ALA A 1 105 ? 26.100 -14.936 35.536 1.00 80.94 105 ALA A N 1
ATOM 822 C CA . ALA A 1 105 ? 26.765 -15.493 36.716 1.00 80.94 105 ALA A CA 1
ATOM 823 C C . ALA A 1 105 ? 27.106 -16.990 36.557 1.00 80.94 105 ALA A C 1
ATOM 825 O O . ALA A 1 105 ? 28.160 -17.439 37.015 1.00 80.94 105 ALA A O 1
ATOM 826 N N . ALA A 1 106 ? 26.251 -17.764 35.882 1.00 80.00 106 ALA A N 1
ATOM 827 C CA . ALA A 1 106 ? 26.518 -19.166 35.567 1.00 80.00 106 ALA A CA 1
ATOM 828 C C . ALA A 1 106 ? 27.654 -19.333 34.538 1.00 80.00 106 ALA A C 1
ATOM 830 O O . ALA A 1 106 ? 28.486 -20.224 34.707 1.00 80.00 106 ALA A O 1
ATOM 831 N N . ARG A 1 107 ? 27.741 -18.456 33.527 1.00 76.75 107 ARG A N 1
ATOM 832 C CA . ARG A 1 107 ? 28.838 -18.442 32.537 1.00 76.75 107 ARG A CA 1
ATOM 833 C C . ARG A 1 107 ? 30.183 -18.100 33.169 1.00 76.75 107 ARG A C 1
ATOM 835 O O . ARG A 1 107 ? 31.164 -18.793 32.909 1.00 76.75 107 ARG A O 1
ATOM 842 N N . ARG A 1 108 ? 30.213 -17.140 34.103 1.00 76.69 108 ARG A N 1
ATOM 843 C CA . ARG A 1 108 ? 31.420 -16.814 34.890 1.00 76.69 108 ARG A CA 1
ATOM 844 C C . ARG A 1 108 ? 31.921 -17.998 35.718 1.00 76.69 108 ARG A C 1
ATOM 846 O O . ARG A 1 108 ? 33.124 -18.209 35.800 1.00 76.69 108 ARG A O 1
ATOM 853 N N . LYS A 1 109 ? 31.020 -18.818 36.276 1.00 76.75 109 LYS A N 1
ATOM 854 C CA . LYS A 1 109 ? 31.398 -20.067 36.968 1.00 76.75 109 LYS A CA 1
ATOM 855 C C . LYS A 1 109 ? 31.917 -21.162 36.026 1.00 76.75 109 LYS A C 1
ATOM 857 O O . LYS A 1 109 ? 32.612 -22.055 36.496 1.00 76.75 109 LYS A O 1
ATOM 862 N N . ARG A 1 110 ? 31.579 -21.113 34.732 1.00 74.31 110 ARG A N 1
ATOM 863 C CA . ARG A 1 110 ? 32.025 -22.072 33.703 1.00 74.31 110 ARG A CA 1
ATOM 864 C C . ARG A 1 110 ? 33.253 -21.608 32.909 1.00 74.31 110 ARG A C 1
ATOM 866 O O . ARG A 1 110 ? 33.759 -22.383 32.110 1.00 74.31 110 ARG A O 1
ATOM 873 N N . GLY A 1 111 ? 33.743 -20.385 33.133 1.00 72.69 111 GLY A N 1
ATOM 874 C CA . GLY A 1 111 ? 34.912 -19.837 32.433 1.00 72.69 111 GLY A CA 1
ATOM 875 C C . GLY A 1 111 ? 34.657 -19.447 30.970 1.00 72.69 111 GLY A C 1
ATOM 876 O O . GLY A 1 111 ? 35.608 -19.344 30.202 1.00 72.69 111 GLY A O 1
ATOM 877 N N . GLU A 1 112 ? 33.398 -19.240 30.569 1.00 73.62 112 GLU A N 1
ATOM 878 C CA . GLU A 1 112 ? 33.065 -18.810 29.204 1.00 73.62 112 GLU A CA 1
ATOM 879 C C . GLU A 1 112 ? 33.337 -17.305 29.002 1.00 73.62 112 GLU A C 1
ATOM 881 O O . GLU A 1 112 ? 32.983 -16.508 29.878 1.00 73.62 112 GLU A O 1
ATOM 886 N N . PRO A 1 113 ? 33.922 -16.890 27.860 1.00 65.12 113 PRO A N 1
ATOM 887 C CA . PRO A 1 113 ? 34.151 -15.480 27.559 1.00 65.12 113 PRO A CA 1
ATOM 888 C C . PRO A 1 113 ? 32.826 -14.744 27.307 1.00 65.12 113 PRO A C 1
ATOM 890 O O . PRO A 1 113 ? 31.916 -15.273 26.664 1.00 65.12 113 PRO A O 1
ATOM 893 N N . GLU A 1 114 ? 32.713 -13.515 27.821 1.00 63.88 114 GLU A N 1
ATOM 894 C CA . GLU A 1 114 ? 31.534 -12.673 27.587 1.00 63.88 114 GLU A CA 1
ATOM 895 C C . GLU A 1 114 ? 31.420 -12.284 26.099 1.00 63.88 114 GLU A C 1
ATOM 897 O O . GLU A 1 114 ? 32.442 -12.123 25.425 1.00 63.88 114 GLU A O 1
ATOM 902 N N . PRO A 1 115 ? 30.191 -12.156 25.558 1.00 63.00 115 PRO A N 1
ATOM 903 C CA . PRO A 1 115 ? 30.003 -11.752 24.172 1.00 63.00 115 PRO A CA 1
ATOM 904 C C . PRO A 1 115 ? 30.552 -10.336 23.966 1.00 63.00 115 PRO A C 1
ATOM 906 O O . PRO A 1 115 ? 30.241 -9.424 24.732 1.00 63.00 115 PRO A O 1
ATOM 909 N N . LEU A 1 116 ? 31.369 -10.160 22.925 1.00 50.12 116 LEU A N 1
ATOM 910 C CA . LEU A 1 116 ? 31.857 -8.856 22.484 1.00 50.12 116 LEU A CA 1
ATOM 911 C C . LEU A 1 116 ? 30.658 -7.995 22.077 1.00 50.12 116 LEU A C 1
ATOM 913 O O . LEU A 1 116 ? 30.125 -8.127 20.979 1.00 50.12 116 LEU A O 1
ATOM 917 N N . VAL A 1 117 ? 30.218 -7.125 22.983 1.00 57.28 117 VAL A N 1
ATOM 918 C CA . VAL A 1 117 ? 29.337 -6.011 22.643 1.00 57.28 117 VAL A CA 1
ATOM 919 C C . VAL A 1 117 ? 30.198 -5.038 21.849 1.00 57.28 117 VAL A C 1
ATOM 921 O O . VAL A 1 117 ? 31.012 -4.311 22.421 1.00 57.28 117 VAL A O 1
ATOM 924 N N . GLU A 1 118 ? 30.072 -5.069 20.523 1.00 53.59 118 GLU A N 1
ATOM 925 C CA . GLU A 1 118 ? 30.573 -3.993 19.676 1.00 53.59 118 GLU A CA 1
ATOM 926 C C . GLU A 1 118 ? 29.951 -2.690 20.181 1.00 53.59 118 GLU A C 1
ATOM 928 O O . GLU A 1 118 ? 28.741 -2.472 20.122 1.00 53.59 118 GLU A O 1
ATOM 933 N N . LYS A 1 119 ? 30.801 -1.863 20.789 1.00 50.09 119 LYS A N 1
ATOM 934 C CA . LYS A 1 119 ? 30.458 -0.550 21.313 1.00 50.09 119 LYS A CA 1
ATOM 935 C C . LYS A 1 119 ? 29.934 0.283 20.144 1.00 50.09 119 LYS A C 1
ATOM 937 O O . LYS A 1 119 ? 30.715 0.708 19.296 1.00 50.09 119 LYS A O 1
ATOM 942 N N . ALA A 1 120 ? 28.616 0.473 20.094 1.00 53.84 120 ALA A N 1
ATOM 943 C CA . ALA A 1 120 ? 27.979 1.398 19.168 1.00 53.84 120 ALA A CA 1
ATOM 944 C C . ALA A 1 120 ? 28.678 2.771 19.253 1.00 53.84 120 ALA A C 1
ATOM 946 O O . ALA A 1 120 ? 29.059 3.177 20.360 1.00 53.84 120 ALA A O 1
ATOM 947 N N . PRO A 1 121 ? 28.890 3.468 18.121 1.00 51.97 121 PRO A N 1
ATOM 948 C CA . PRO A 1 121 ? 29.529 4.774 18.133 1.00 51.97 121 PRO A CA 1
ATOM 949 C C . PRO A 1 121 ? 28.702 5.736 18.988 1.00 51.97 121 PRO A C 1
ATOM 951 O O . PRO A 1 121 ? 27.485 5.845 18.844 1.00 51.97 121 PRO A O 1
ATOM 9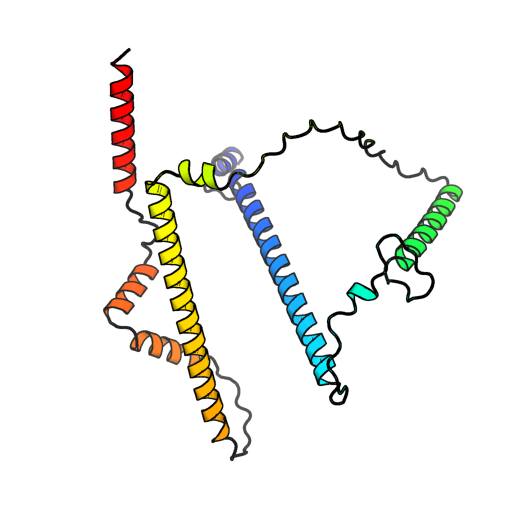54 N N . GLU A 1 122 ? 29.394 6.379 19.921 1.00 59.53 122 GLU A N 1
ATOM 955 C CA . GLU A 1 122 ? 28.888 7.421 20.805 1.00 59.53 122 GLU A CA 1
ATOM 956 C C . GLU A 1 122 ? 28.201 8.515 19.963 1.00 59.53 122 GLU A C 1
ATOM 958 O O . GLU A 1 122 ? 28.811 8.992 19.003 1.00 59.53 122 GLU A O 1
ATOM 963 N N . PRO A 1 123 ? 26.934 8.880 20.239 1.00 54.44 123 PRO A N 1
ATOM 964 C CA . PRO A 1 123 ? 26.267 9.926 19.478 1.00 54.44 123 PRO A CA 1
ATOM 965 C C . PRO A 1 123 ? 26.932 11.266 19.799 1.00 54.44 123 PRO A C 1
ATOM 967 O O . PRO A 1 123 ? 26.899 11.726 20.942 1.00 54.44 123 PRO A O 1
ATOM 970 N N . GLU A 1 124 ? 27.551 11.876 18.789 1.00 64.38 124 GLU A N 1
ATOM 971 C CA . GLU A 1 124 ? 28.114 13.219 18.893 1.00 64.38 124 GLU A CA 1
ATOM 972 C C . GLU A 1 124 ? 27.032 14.221 19.346 1.00 64.38 124 GLU A C 1
ATOM 974 O O . GLU A 1 124 ? 25.879 14.132 18.906 1.00 64.38 124 GLU A O 1
ATOM 979 N N . PRO A 1 125 ? 27.367 15.168 20.243 1.00 68.06 125 PRO A N 1
ATOM 980 C CA . PRO A 1 125 ? 26.432 16.200 20.668 1.00 68.06 125 PRO A CA 1
ATOM 981 C C . PRO A 1 125 ? 26.016 17.058 19.461 1.00 68.06 125 PRO A C 1
ATOM 983 O O . PRO A 1 125 ? 26.874 17.414 18.652 1.00 68.06 125 PRO A O 1
ATOM 986 N N . PRO A 1 126 ? 24.723 17.408 19.323 1.00 62.12 126 PRO A N 1
ATOM 987 C CA . PRO A 1 126 ? 24.244 18.150 18.165 1.00 62.12 126 PRO A CA 1
ATOM 988 C C . PRO A 1 126 ? 24.892 19.537 18.110 1.00 62.12 126 PRO A C 1
ATOM 990 O O . PRO A 1 126 ? 24.837 20.301 19.078 1.00 62.12 126 PRO A O 1
ATOM 993 N N . GLU A 1 127 ? 25.498 19.854 16.965 1.00 71.31 127 GLU A N 1
ATOM 994 C CA . GLU A 1 127 ? 25.967 21.201 16.647 1.00 71.31 127 GLU A CA 1
ATOM 995 C C . GLU A 1 127 ? 24.809 22.210 16.779 1.00 71.31 127 GLU A C 1
ATOM 997 O O . GLU A 1 127 ? 23.675 21.899 16.396 1.00 71.31 127 GLU A O 1
ATOM 1002 N N . PRO A 1 128 ? 25.051 23.423 17.311 1.00 61.00 128 PRO A N 1
ATOM 1003 C CA . PRO A 1 128 ? 24.016 24.444 17.390 1.00 61.00 128 PRO A CA 1
ATOM 1004 C C . PRO A 1 128 ? 23.618 24.886 15.976 1.00 61.00 128 PRO A C 1
ATOM 1006 O O . PRO A 1 128 ? 24.422 25.465 15.242 1.00 61.00 128 PRO A O 1
ATOM 1009 N N . GLU A 1 129 ? 22.369 24.605 15.593 1.00 64.62 129 GLU A N 1
ATOM 1010 C CA . GLU A 1 129 ? 21.807 25.051 14.318 1.00 64.62 129 GLU A CA 1
ATOM 1011 C C . GLU A 1 129 ? 21.880 26.586 14.199 1.00 64.62 129 GLU A C 1
ATOM 1013 O O . GLU A 1 129 ? 21.574 27.294 15.164 1.00 64.62 129 GLU A O 1
ATOM 1018 N N . PRO A 1 130 ? 22.237 27.139 13.025 1.00 60.88 130 PRO A N 1
ATOM 1019 C CA . PRO A 1 130 ? 22.140 28.572 12.802 1.00 60.88 130 PRO A CA 1
ATOM 1020 C C . PRO A 1 130 ? 20.669 28.996 12.864 1.00 60.88 130 PRO A C 1
ATOM 1022 O O . PRO A 1 130 ? 19.826 28.461 12.137 1.00 60.88 130 PRO A O 1
ATOM 1025 N N . GLU A 1 131 ? 20.375 29.970 13.727 1.00 54.97 131 GLU A N 1
ATOM 1026 C CA . GLU A 1 131 ? 19.051 30.570 13.878 1.00 54.97 131 GLU A CA 1
ATOM 1027 C C . GLU A 1 131 ? 18.500 30.973 12.506 1.00 54.97 131 GLU A C 1
ATOM 1029 O O . GLU A 1 131 ? 19.012 31.870 11.827 1.00 54.97 131 GLU A O 1
ATOM 1034 N N . ARG A 1 132 ? 17.448 30.274 12.069 1.00 54.28 132 ARG A N 1
ATOM 1035 C CA . ARG A 1 132 ? 16.720 30.646 10.859 1.00 54.28 132 ARG A CA 1
ATOM 1036 C C . ARG A 1 132 ? 16.068 32.005 11.118 1.00 54.28 132 ARG A C 1
ATOM 1038 O O . ARG A 1 132 ? 15.366 32.135 12.124 1.00 54.28 132 ARG A O 1
ATOM 1045 N N . PRO A 1 133 ? 16.252 33.006 10.240 1.00 53.12 133 PRO A N 1
ATOM 1046 C CA . PRO A 1 133 ? 15.538 34.264 10.376 1.00 53.12 133 PRO A CA 1
ATOM 1047 C C . PRO A 1 133 ? 14.039 33.968 10.350 1.00 53.12 133 PRO A C 1
ATOM 1049 O O . PRO A 1 133 ? 13.554 33.247 9.477 1.00 53.12 133 PRO A O 1
ATOM 1052 N N . SER A 1 134 ? 13.320 34.495 11.337 1.00 54.91 134 SER A N 1
ATOM 1053 C CA . SER A 1 134 ? 11.871 34.405 11.435 1.00 54.91 134 SER A CA 1
ATOM 1054 C C . SER A 1 134 ? 11.235 35.017 10.185 1.00 54.91 134 SER A C 1
ATOM 1056 O O . SER A 1 134 ? 11.131 36.233 10.039 1.00 54.91 134 SER A O 1
ATOM 1058 N N . GLU A 1 135 ? 10.814 34.162 9.253 1.00 55.06 135 GLU A N 1
ATOM 1059 C CA . GLU A 1 135 ? 9.961 34.561 8.140 1.00 55.06 135 GLU A CA 1
ATOM 1060 C C . GLU A 1 135 ? 8.609 34.990 8.717 1.00 55.06 135 GLU A C 1
ATOM 1062 O O . GLU A 1 135 ? 7.741 34.174 9.027 1.00 55.06 135 GLU A O 1
ATOM 1067 N N . THR A 1 136 ? 8.420 36.296 8.889 1.00 55.09 136 THR A N 1
ATOM 1068 C CA . THR A 1 136 ? 7.088 36.866 9.067 1.00 55.09 136 THR A CA 1
ATOM 1069 C C . THR A 1 136 ? 6.296 36.573 7.796 1.00 55.09 136 THR A C 1
ATOM 1071 O O . THR A 1 136 ? 6.573 37.123 6.729 1.00 55.09 136 THR A O 1
ATOM 1074 N N . PHE A 1 137 ? 5.357 35.634 7.908 1.00 49.94 137 PHE A N 1
ATOM 1075 C CA . PHE A 1 137 ? 4.555 35.095 6.814 1.00 49.94 137 PHE A CA 1
ATOM 1076 C C . PHE A 1 137 ? 3.570 36.154 6.293 1.00 49.94 137 PHE A C 1
ATOM 1078 O O . PHE A 1 137 ? 2.414 36.234 6.710 1.00 49.94 137 PHE A O 1
ATOM 1085 N N . ASP A 1 138 ? 4.043 37.006 5.388 1.00 57.03 138 ASP A N 1
ATOM 1086 C CA . ASP A 1 138 ? 3.251 38.055 4.750 1.00 57.03 138 ASP A CA 1
ATOM 1087 C C . ASP A 1 138 ? 2.366 37.454 3.639 1.00 57.03 138 ASP A C 1
ATOM 1089 O O . ASP A 1 138 ? 2.703 37.453 2.449 1.00 57.03 138 ASP A O 1
ATOM 1093 N N . ALA A 1 139 ? 1.192 36.936 4.018 1.00 58.66 139 ALA A N 1
ATOM 1094 C CA . ALA A 1 139 ? 0.232 36.293 3.107 1.00 58.66 139 ALA A CA 1
ATOM 1095 C C . ALA A 1 139 ? -0.174 37.179 1.903 1.00 58.66 139 ALA A C 1
ATOM 1097 O O . ALA A 1 139 ? -0.544 36.685 0.833 1.00 58.66 139 ALA A O 1
ATOM 1098 N N . HIS A 1 140 ? -0.061 38.505 2.038 1.00 54.91 140 HIS A N 1
ATOM 1099 C CA . HIS A 1 140 ? -0.348 39.460 0.967 1.00 54.91 140 HIS A CA 1
ATOM 1100 C C . HIS A 1 140 ? 0.746 39.539 -0.114 1.00 54.91 140 HIS A C 1
ATOM 1102 O O . HIS A 1 140 ? 0.439 39.889 -1.260 1.00 54.91 140 HIS A O 1
ATOM 1108 N N . ALA A 1 141 ? 2.000 39.193 0.200 1.00 57.66 141 ALA A N 1
ATOM 1109 C CA . ALA A 1 141 ? 3.102 39.202 -0.764 1.00 57.66 141 ALA A CA 1
ATOM 1110 C C . ALA A 1 141 ? 3.055 37.983 -1.704 1.00 57.66 141 ALA A C 1
ATOM 1112 O O . ALA A 1 141 ? 3.340 38.093 -2.899 1.00 57.66 141 ALA A O 1
ATOM 1113 N N . GLU A 1 142 ? 2.622 36.829 -1.200 1.00 57.69 142 GLU A N 1
ATOM 1114 C CA . GLU A 1 142 ? 2.537 35.577 -1.959 1.00 57.69 142 GLU A CA 1
ATOM 1115 C C . GLU A 1 142 ? 1.391 35.587 -2.981 1.00 57.69 142 GLU A C 1
ATOM 1117 O O . GLU A 1 142 ? 1.545 35.146 -4.124 1.00 57.69 142 GLU A O 1
ATOM 1122 N N . ALA A 1 143 ? 0.287 36.264 -2.646 1.00 56.53 143 ALA A N 1
ATOM 1123 C CA . ALA A 1 143 ? -0.817 36.533 -3.564 1.00 56.53 143 ALA A CA 1
ATOM 1124 C C . ALA A 1 143 ? -0.437 37.439 -4.754 1.00 56.53 143 ALA A C 1
ATOM 1126 O O . ALA A 1 143 ? -1.249 37.621 -5.662 1.00 56.53 143 ALA A O 1
ATOM 1127 N N . ARG A 1 144 ? 0.775 38.010 -4.803 1.00 59.84 144 ARG A N 1
ATOM 1128 C CA . ARG A 1 144 ? 1.317 38.717 -5.981 1.00 59.84 144 ARG A CA 1
ATOM 1129 C C . ARG A 1 144 ? 2.335 37.886 -6.774 1.00 59.84 144 ARG A C 1
ATOM 1131 O O . ARG A 1 144 ? 2.610 38.237 -7.916 1.00 59.84 144 ARG A O 1
ATOM 1138 N N . ARG A 1 145 ? 2.847 36.783 -6.212 1.00 63.69 145 ARG A N 1
ATOM 1139 C CA . ARG A 1 145 ? 3.858 35.906 -6.838 1.00 63.69 145 ARG A CA 1
ATOM 1140 C C . ARG A 1 145 ? 3.265 34.812 -7.727 1.00 63.69 145 ARG A C 1
ATOM 1142 O O . ARG A 1 145 ? 3.936 34.361 -8.646 1.00 63.69 145 ARG A O 1
ATOM 1149 N N . VAL A 1 146 ? 2.020 34.394 -7.483 1.00 67.44 146 VAL A N 1
ATOM 1150 C CA . VAL A 1 146 ? 1.386 33.324 -8.275 1.00 67.44 146 VAL A CA 1
ATOM 1151 C C . VAL A 1 146 ? 0.951 33.853 -9.640 1.00 67.44 146 VAL A C 1
ATOM 1153 O O . VAL A 1 146 ? 0.068 34.720 -9.711 1.00 67.44 146 VAL A O 1
ATOM 1156 N N . ASP A 1 147 ? 1.523 33.294 -10.707 1.00 80.31 147 ASP A N 1
ATOM 1157 C CA . ASP A 1 147 ? 1.191 33.607 -12.097 1.00 80.31 147 ASP A CA 1
ATOM 1158 C C . ASP A 1 147 ? -0.330 33.484 -12.348 1.00 80.31 147 ASP A C 1
ATOM 1160 O O . ASP A 1 147 ? -0.963 32.507 -11.927 1.00 80.31 147 ASP A O 1
ATOM 1164 N N . PRO A 1 148 ? -0.967 34.422 -13.075 1.00 77.50 148 PRO A N 1
ATOM 1165 C CA . PRO A 1 148 ? -2.421 34.417 -13.284 1.00 77.50 148 PRO A CA 1
ATOM 1166 C C . PRO A 1 148 ? -2.920 33.141 -13.984 1.00 77.50 148 PRO A C 1
ATOM 1168 O O . PRO A 1 148 ? -4.037 32.684 -13.737 1.00 77.50 148 PRO A O 1
ATOM 1171 N N . ALA A 1 149 ? -2.074 32.517 -14.809 1.00 75.94 149 ALA A N 1
ATOM 1172 C CA . ALA A 1 149 ? -2.372 31.246 -15.463 1.00 75.94 149 ALA A CA 1
ATOM 1173 C C . ALA A 1 149 ? -2.424 30.059 -14.483 1.00 75.94 149 ALA A C 1
ATOM 1175 O O . ALA A 1 149 ? -3.163 29.103 -14.720 1.00 75.94 149 ALA A O 1
ATOM 1176 N N . GLU A 1 150 ? -1.659 30.098 -13.393 1.00 77.88 150 GLU A N 1
ATOM 1177 C CA . GLU A 1 150 ? -1.702 29.068 -12.352 1.00 77.88 150 GLU A CA 1
ATOM 1178 C C . GLU A 1 150 ? -2.935 29.230 -11.470 1.00 77.88 150 GLU A C 1
ATOM 1180 O O . GLU A 1 150 ? -3.598 28.239 -11.176 1.00 77.88 150 GLU A O 1
ATOM 1185 N N . ARG A 1 151 ? -3.348 30.469 -11.174 1.00 78.06 151 ARG A N 1
ATOM 1186 C CA . ARG A 1 151 ? -4.617 30.721 -10.468 1.00 78.06 151 ARG A CA 1
ATOM 1187 C C . ARG A 1 151 ? -5.811 30.172 -11.231 1.00 78.06 151 ARG A C 1
ATOM 1189 O O . ARG A 1 151 ? -6.655 29.506 -10.644 1.00 78.06 151 ARG A O 1
ATOM 1196 N N . GLN A 1 152 ? -5.861 30.387 -12.546 1.00 77.94 152 GLN A N 1
ATOM 1197 C CA . GLN A 1 152 ? -6.932 29.830 -13.375 1.00 77.94 152 GLN A CA 1
ATOM 1198 C C . GLN A 1 152 ? -6.940 28.298 -13.356 1.00 77.94 152 GLN A C 1
ATOM 1200 O O . GLN A 1 152 ? -8.007 27.699 -13.257 1.00 77.94 152 GLN A O 1
ATOM 1205 N N . ARG A 1 153 ? -5.768 27.650 -13.385 1.00 77.94 153 ARG A N 1
ATOM 1206 C CA . ARG A 1 153 ? -5.681 26.185 -13.264 1.00 77.94 153 ARG A CA 1
ATOM 1207 C C . ARG A 1 153 ? -6.176 25.703 -11.905 1.00 77.94 153 ARG A C 1
ATOM 1209 O O . ARG A 1 153 ? -6.989 24.785 -11.876 1.00 77.94 153 ARG A O 1
ATOM 1216 N N . ASN A 1 154 ? -5.762 26.361 -10.827 1.00 81.62 154 ASN A N 1
ATOM 1217 C CA . ASN A 1 154 ? -6.157 26.009 -9.464 1.00 81.62 154 ASN A CA 1
ATOM 1218 C C . ASN A 1 154 ? -7.671 26.171 -9.250 1.00 81.62 154 ASN A C 1
ATOM 1220 O O . ASN A 1 154 ? -8.308 25.308 -8.650 1.00 81.62 154 ASN A O 1
ATOM 1224 N N . LEU A 1 155 ? -8.272 27.221 -9.818 1.00 81.88 155 LEU A N 1
ATOM 1225 C CA . LEU A 1 155 ? -9.725 27.412 -9.819 1.00 81.88 155 LEU A CA 1
ATOM 1226 C C . LEU A 1 155 ? -10.444 26.307 -10.607 1.00 81.88 155 LEU A C 1
ATOM 1228 O O . LEU A 1 155 ? -11.437 25.763 -10.132 1.00 81.88 155 LEU A O 1
ATOM 1232 N N . THR A 1 156 ? -9.930 25.915 -11.780 1.00 84.44 156 THR A N 1
ATOM 1233 C CA . THR A 1 156 ? -10.533 24.816 -12.556 1.00 84.44 156 THR A CA 1
ATOM 1234 C C . THR A 1 156 ? -10.390 23.458 -11.873 1.00 84.44 156 THR A C 1
ATOM 1236 O O . THR A 1 156 ? -11.334 22.675 -11.897 1.00 84.44 156 THR A O 1
ATOM 1239 N N . SER A 1 157 ? -9.255 23.169 -11.226 1.00 84.50 157 SER A N 1
ATOM 1240 C CA . SER A 1 157 ? -9.083 21.926 -10.468 1.00 84.50 157 SER A CA 1
ATOM 1241 C C . SER A 1 157 ? -9.978 21.887 -9.236 1.00 84.50 157 SER A C 1
ATOM 1243 O O . SER A 1 157 ? -10.537 20.837 -8.939 1.00 84.50 157 SER A O 1
ATOM 1245 N N . ALA A 1 158 ? -10.168 23.024 -8.558 1.00 85.19 158 ALA A N 1
ATOM 1246 C CA . ALA A 1 158 ? -11.093 23.128 -7.435 1.00 85.19 158 ALA A CA 1
ATOM 1247 C C . ALA A 1 158 ? -12.547 22.901 -7.879 1.00 85.19 158 ALA A C 1
ATOM 1249 O O . ALA A 1 158 ? -13.263 22.133 -7.242 1.00 85.19 158 ALA A O 1
ATOM 1250 N N . ALA A 1 159 ? -12.964 23.477 -9.012 1.00 86.12 159 ALA A N 1
ATOM 1251 C CA . ALA A 1 159 ? -14.291 23.234 -9.578 1.00 86.12 159 ALA A CA 1
ATOM 1252 C C . ALA A 1 159 ? -14.499 21.753 -9.946 1.00 86.12 159 ALA A C 1
ATOM 1254 O O . ALA A 1 159 ? -15.534 21.173 -9.627 1.00 86.12 159 ALA A O 1
ATOM 1255 N N . ILE A 1 160 ? -13.495 21.107 -10.551 1.00 86.94 160 ILE A N 1
ATOM 1256 C CA . ILE A 1 160 ? -13.544 19.667 -10.855 1.00 86.94 160 ILE A CA 1
ATOM 1257 C C . ILE A 1 160 ? -13.668 18.845 -9.563 1.00 86.94 160 ILE A C 1
ATOM 1259 O O . ILE A 1 160 ? -14.497 17.937 -9.495 1.00 86.94 160 ILE A O 1
ATOM 1263 N N . ALA A 1 161 ? -12.907 19.185 -8.520 1.00 88.25 161 ALA A N 1
ATOM 1264 C CA . ALA A 1 161 ? -12.986 18.509 -7.228 1.00 88.25 161 ALA A CA 1
ATOM 1265 C C . ALA A 1 161 ? -14.375 18.651 -6.579 1.00 88.25 161 ALA A C 1
ATOM 1267 O O . ALA A 1 161 ? -14.914 17.663 -6.085 1.00 88.25 161 ALA A O 1
ATOM 1268 N N . GLN A 1 162 ? -14.991 19.836 -6.649 1.00 89.12 162 GLN A N 1
ATOM 1269 C CA . GLN A 1 162 ? -16.354 20.051 -6.152 1.00 89.12 162 GLN A CA 1
ATOM 1270 C C . GLN A 1 162 ? -17.382 19.210 -6.918 1.00 89.12 162 GLN A C 1
ATOM 1272 O O . GLN A 1 162 ? -18.175 18.509 -6.297 1.00 89.12 162 GLN A O 1
ATOM 1277 N N . THR A 1 163 ? -17.307 19.166 -8.253 1.00 90.81 163 THR A N 1
ATOM 1278 C CA . THR A 1 163 ? -18.227 18.328 -9.046 1.00 90.81 163 THR A CA 1
ATOM 1279 C C . THR A 1 163 ? -18.093 16.832 -8.741 1.00 90.81 163 THR A C 1
ATOM 1281 O O . THR A 1 163 ? -19.088 16.107 -8.754 1.00 90.81 163 THR A O 1
ATOM 1284 N N . ALA A 1 164 ? -16.882 16.360 -8.430 1.00 90.00 164 ALA A N 1
ATOM 1285 C CA . ALA A 1 164 ? -16.647 14.975 -8.033 1.00 90.00 164 ALA A CA 1
ATOM 1286 C C . ALA A 1 164 ? -17.223 14.673 -6.640 1.00 90.00 164 ALA A C 1
ATOM 1288 O O . ALA A 1 164 ? -17.802 13.606 -6.427 1.00 90.00 164 ALA A O 1
ATOM 1289 N N . LEU A 1 165 ? -17.100 15.619 -5.705 1.00 92.25 165 LEU A N 1
ATOM 1290 C CA . LEU A 1 165 ? -17.643 15.494 -4.355 1.00 92.25 165 LEU A CA 1
ATOM 1291 C C . LEU A 1 165 ? -19.180 15.476 -4.368 1.00 92.25 165 LEU A C 1
ATOM 1293 O O . LEU A 1 165 ? -19.788 14.617 -3.732 1.00 92.25 165 LEU A O 1
ATOM 1297 N N . ASP A 1 166 ? -19.807 16.323 -5.185 1.00 94.06 166 ASP A N 1
ATOM 1298 C CA . ASP A 1 166 ? -21.261 16.325 -5.386 1.00 94.06 166 ASP A CA 1
ATOM 1299 C C . ASP A 1 166 ? -21.768 15.025 -6.024 1.00 94.06 166 ASP A C 1
ATOM 1301 O O . ASP A 1 166 ? -22.803 14.487 -5.622 1.00 94.06 166 ASP A O 1
ATOM 1305 N N . ALA A 1 167 ? -21.036 14.477 -6.999 1.00 92.12 167 ALA A N 1
ATOM 1306 C CA . ALA A 1 167 ? -21.371 13.190 -7.604 1.00 92.12 167 ALA A CA 1
ATOM 1307 C C . ALA A 1 167 ? -21.300 12.045 -6.581 1.00 92.12 167 ALA A C 1
ATOM 1309 O O . ALA A 1 167 ? -22.208 11.213 -6.526 1.00 92.12 167 ALA A O 1
ATOM 1310 N N . ARG A 1 168 ? -20.270 12.033 -5.726 1.00 92.81 168 ARG A N 1
ATOM 1311 C CA . ARG A 1 168 ? -20.142 11.060 -4.633 1.00 92.81 168 ARG A CA 1
ATOM 1312 C C . ARG A 1 168 ? -21.303 11.174 -3.647 1.00 92.81 168 ARG A C 1
ATOM 1314 O O . ARG A 1 168 ? -21.912 10.161 -3.318 1.00 92.81 168 ARG A O 1
ATOM 1321 N N . ASN A 1 169 ? -21.649 12.388 -3.226 1.00 94.75 169 ASN A N 1
ATOM 1322 C CA . ASN A 1 169 ? -22.755 12.612 -2.294 1.00 94.75 169 ASN A CA 1
ATOM 1323 C C . ASN A 1 169 ? -24.095 12.157 -2.886 1.00 94.75 169 ASN A C 1
ATOM 1325 O O . ASN A 1 169 ? -24.896 11.540 -2.189 1.00 94.75 169 ASN A O 1
ATOM 1329 N N . ARG A 1 170 ? -24.321 12.368 -4.190 1.00 90.88 170 ARG A N 1
ATOM 1330 C CA . ARG A 1 170 ? -25.506 11.837 -4.885 1.00 90.88 170 ARG A CA 1
ATOM 1331 C C . ARG A 1 170 ? -25.562 10.312 -4.888 1.00 90.88 170 ARG A C 1
ATOM 1333 O O . ARG A 1 170 ? -26.644 9.762 -4.715 1.00 90.88 170 ARG A O 1
ATOM 1340 N N . LEU A 1 171 ? -24.432 9.628 -5.072 1.00 91.19 171 LEU A N 1
ATOM 1341 C CA . LEU A 1 171 ? -24.387 8.163 -5.016 1.00 91.19 171 LEU A CA 1
ATOM 1342 C C . LEU A 1 171 ? -24.678 7.643 -3.607 1.00 91.19 171 LEU A C 1
ATOM 1344 O O . LEU A 1 171 ? -25.459 6.709 -3.469 1.00 91.19 171 LEU A O 1
ATOM 1348 N N . VAL A 1 172 ? -24.120 8.281 -2.576 1.00 93.62 172 VAL A N 1
ATOM 1349 C CA . VAL A 1 172 ? -24.395 7.935 -1.172 1.00 93.62 172 VAL A CA 1
ATOM 1350 C C . VAL A 1 172 ? -25.875 8.131 -0.843 1.00 93.62 172 VAL A C 1
ATOM 1352 O O . VAL A 1 172 ? -26.495 7.236 -0.279 1.00 93.62 172 VAL A O 1
ATOM 1355 N N . LEU A 1 173 ? -26.474 9.253 -1.254 1.00 90.69 173 LEU A N 1
ATOM 1356 C CA . LEU A 1 173 ? -27.903 9.503 -1.049 1.00 90.69 173 LEU A CA 1
ATOM 1357 C C . LEU A 1 173 ? -28.785 8.511 -1.821 1.00 90.69 173 LEU A C 1
ATOM 1359 O O . LEU A 1 173 ? -29.798 8.061 -1.295 1.00 90.69 173 LEU A O 1
ATOM 1363 N N . LYS A 1 174 ? -28.398 8.133 -3.046 1.00 90.19 174 LYS A N 1
ATOM 1364 C CA . LYS A 1 174 ? -29.119 7.118 -3.827 1.00 90.19 174 LYS A CA 1
ATOM 1365 C C . LYS A 1 174 ? -29.032 5.738 -3.169 1.00 90.19 174 LYS A C 1
ATOM 1367 O O . LYS A 1 174 ? -30.051 5.067 -3.079 1.00 90.19 174 LYS A O 1
ATOM 1372 N N . ALA A 1 175 ? -27.853 5.351 -2.684 1.00 86.50 175 ALA A N 1
ATOM 1373 C CA . ALA A 1 175 ? -27.646 4.097 -1.964 1.00 86.50 175 ALA A CA 1
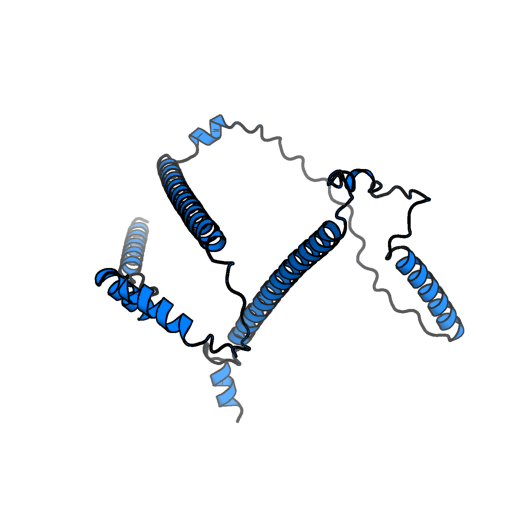ATOM 1374 C C . ALA A 1 175 ? -28.438 4.057 -0.645 1.00 86.50 175 ALA A C 1
ATOM 1376 O O . ALA A 1 175 ? -29.062 3.048 -0.324 1.00 86.50 175 ALA A O 1
ATOM 1377 N N . ALA A 1 176 ? -28.481 5.174 0.087 1.00 83.56 176 ALA A N 1
ATOM 1378 C CA . ALA A 1 176 ? -29.297 5.302 1.290 1.00 83.56 176 ALA A CA 1
ATOM 1379 C C . ALA A 1 176 ? -30.800 5.194 0.978 1.00 83.56 176 ALA A C 1
ATOM 1381 O O . ALA A 1 176 ? -31.529 4.518 1.697 1.00 83.56 176 ALA A O 1
ATOM 1382 N N . ALA A 1 177 ? -31.265 5.796 -0.122 1.00 80.38 177 ALA A N 1
ATOM 1383 C CA . ALA A 1 177 ? -32.657 5.681 -0.552 1.00 80.38 177 ALA A CA 1
ATOM 1384 C C . ALA A 1 177 ? -33.027 4.246 -0.967 1.00 80.38 177 ALA A C 1
ATOM 1386 O O . ALA A 1 177 ? -34.102 3.771 -0.614 1.00 80.38 177 ALA A O 1
ATOM 1387 N N . THR A 1 178 ? -32.143 3.524 -1.666 1.00 76.94 178 THR A N 1
ATOM 1388 C CA . THR A 1 178 ? -32.376 2.106 -1.995 1.00 76.94 178 THR A CA 1
ATOM 1389 C C . THR A 1 178 ? -32.358 1.218 -0.754 1.00 76.94 178 THR A C 1
ATOM 1391 O O . THR A 1 178 ? -33.185 0.319 -0.650 1.00 76.94 178 THR A O 1
ATOM 1394 N N . ALA A 1 179 ? -31.477 1.497 0.212 1.00 73.06 179 ALA A N 1
ATOM 1395 C CA . ALA A 1 179 ? -31.454 0.785 1.487 1.00 73.06 179 ALA A CA 1
ATOM 1396 C C . ALA A 1 179 ? -32.749 1.007 2.290 1.00 73.06 179 ALA A C 1
ATOM 1398 O O . ALA A 1 179 ? -33.288 0.053 2.840 1.00 73.06 179 ALA A O 1
ATOM 1399 N N . ALA A 1 180 ? -33.295 2.229 2.289 1.00 69.44 180 ALA A N 1
ATOM 1400 C CA . ALA A 1 180 ? -34.570 2.531 2.942 1.00 69.44 180 ALA A CA 1
ATOM 1401 C C . ALA A 1 180 ? -35.756 1.779 2.301 1.00 69.44 180 ALA A C 1
ATOM 1403 O O . ALA A 1 180 ? -36.604 1.236 3.007 1.00 69.44 180 ALA A O 1
ATOM 1404 N N . VAL A 1 181 ? -35.791 1.684 0.966 1.00 72.19 181 VAL A N 1
ATOM 1405 C CA . VAL A 1 181 ? -36.816 0.904 0.245 1.00 72.19 181 VAL A CA 1
ATOM 1406 C C . VAL A 1 181 ? -36.682 -0.597 0.526 1.00 72.19 181 VAL A C 1
ATOM 1408 O O . VAL A 1 181 ? -37.692 -1.282 0.676 1.00 72.19 181 VAL A O 1
ATOM 1411 N N . ALA A 1 182 ? -35.454 -1.111 0.650 1.00 66.56 182 ALA A N 1
ATOM 1412 C CA . ALA A 1 182 ? -35.214 -2.503 1.021 1.00 66.56 182 ALA A CA 1
ATOM 1413 C C . ALA A 1 182 ? -35.665 -2.803 2.463 1.00 66.56 182 ALA A C 1
ATOM 1415 O O . ALA A 1 182 ? -36.291 -3.833 2.699 1.00 66.56 182 ALA A O 1
ATOM 1416 N N . SER A 1 183 ? -35.435 -1.892 3.418 1.00 60.09 183 SER A N 1
ATOM 1417 C CA . SER A 1 183 ? -35.886 -2.082 4.805 1.00 60.09 183 SER A CA 1
ATOM 1418 C C . SER A 1 183 ? -37.409 -2.021 4.972 1.00 60.09 183 SER A C 1
ATOM 1420 O O . SER A 1 183 ? -37.951 -2.776 5.776 1.00 60.09 183 SER A O 1
ATOM 1422 N N . ASP A 1 184 ? -38.117 -1.199 4.188 1.00 55.62 184 ASP A N 1
ATOM 1423 C CA . ASP A 1 184 ? -39.591 -1.146 4.218 1.00 55.62 184 ASP A CA 1
ATOM 1424 C C . ASP A 1 184 ? -40.249 -2.365 3.539 1.00 55.62 184 ASP A C 1
ATOM 1426 O O . ASP A 1 184 ? -41.380 -2.732 3.868 1.00 55.62 184 ASP A O 1
ATOM 1430 N N . GLY A 1 185 ? -39.544 -3.036 2.620 1.00 49.72 185 GLY A N 1
ATOM 1431 C CA . GLY A 1 185 ? -40.005 -4.276 1.986 1.00 49.72 185 GLY A CA 1
ATOM 1432 C C . GLY A 1 185 ? -39.965 -5.504 2.906 1.00 49.72 185 GLY A C 1
ATOM 1433 O O . GLY A 1 185 ? -40.807 -6.393 2.779 1.00 49.72 185 GLY A O 1
ATOM 1434 N N . VAL A 1 186 ? -39.039 -5.543 3.870 1.00 49.47 186 VAL A N 1
ATOM 1435 C CA . VAL A 1 186 ? -38.812 -6.710 4.750 1.00 49.47 186 VAL A CA 1
ATOM 1436 C C . VAL A 1 186 ? -39.866 -6.835 5.862 1.00 49.47 186 VAL A C 1
ATOM 1438 O O . VAL A 1 186 ? -40.167 -7.939 6.311 1.00 49.47 186 VAL A O 1
ATOM 1441 N N . VAL A 1 187 ? -40.533 -5.745 6.261 1.00 48.31 187 VAL A N 1
ATOM 1442 C CA . VAL A 1 187 ? -41.540 -5.788 7.346 1.00 48.31 187 VAL A CA 1
ATOM 1443 C C . VAL A 1 187 ? -42.874 -6.418 6.901 1.00 48.31 187 VAL A C 1
ATOM 1445 O O . VAL A 1 187 ? -43.689 -6.796 7.740 1.00 48.31 187 VAL A O 1
ATOM 1448 N N . ARG A 1 188 ? -43.114 -6.611 5.594 1.00 47.34 188 ARG A N 1
ATOM 1449 C CA . ARG A 1 188 ? -44.374 -7.197 5.088 1.00 47.34 188 ARG A CA 1
ATOM 1450 C C . ARG A 1 188 ? -44.323 -8.722 4.871 1.00 47.34 188 ARG A C 1
ATOM 1452 O O . ARG A 1 188 ? -45.362 -9.306 4.582 1.00 47.34 188 ARG A O 1
ATOM 1459 N N . ALA A 1 189 ? -43.165 -9.372 5.030 1.00 47.53 189 ALA A N 1
ATOM 1460 C CA . ALA A 1 189 ? -42.956 -10.760 4.588 1.00 47.53 189 ALA A CA 1
ATOM 1461 C C . ALA A 1 189 ? -42.589 -11.786 5.684 1.00 47.53 189 ALA A C 1
ATOM 1463 O O . ALA A 1 189 ? -42.301 -12.932 5.356 1.00 47.53 189 ALA A O 1
ATOM 1464 N N . HIS A 1 190 ? -42.645 -11.451 6.978 1.00 40.44 190 HIS A N 1
ATOM 1465 C CA . HIS A 1 190 ? -42.439 -12.439 8.051 1.00 40.44 190 HIS A CA 1
ATOM 1466 C C . HIS A 1 190 ? -43.765 -12.890 8.666 1.00 40.44 190 HIS A C 1
ATOM 1468 O O . HIS A 1 190 ? -44.131 -12.538 9.783 1.00 40.44 190 HIS A O 1
ATOM 1474 N N . GLY A 1 191 ? -44.486 -13.689 7.884 1.00 42.00 191 GLY A N 1
ATOM 1475 C CA . GLY A 1 191 ? -45.702 -14.383 8.284 1.00 42.00 191 GLY A CA 1
ATOM 1476 C C . GLY A 1 191 ? -45.874 -15.679 7.499 1.00 42.00 191 GLY A C 1
ATOM 1477 O O . GLY A 1 191 ? -46.906 -15.863 6.872 1.00 42.00 191 GLY A O 1
ATOM 1478 N N . SER A 1 192 ? -44.858 -16.544 7.475 1.00 36.91 192 SER A N 1
ATOM 1479 C CA . SER A 1 192 ? -45.008 -17.948 7.072 1.00 36.91 192 SER A CA 1
ATOM 1480 C C . SER A 1 192 ? -43.758 -18.729 7.467 1.00 36.91 192 SER A C 1
ATOM 1482 O O . SER A 1 192 ? -42.713 -18.615 6.835 1.00 36.91 192 SER A O 1
ATOM 1484 N N . ALA A 1 193 ? -43.867 -19.515 8.533 1.00 48.41 193 ALA A N 1
ATOM 1485 C CA . ALA A 1 193 ? -42.947 -20.605 8.806 1.00 48.41 193 ALA A CA 1
ATOM 1486 C C . ALA A 1 193 ? -43.199 -21.731 7.790 1.00 48.41 193 ALA A C 1
ATOM 1488 O O . ALA A 1 193 ? -44.356 -22.113 7.641 1.00 48.41 193 ALA A O 1
ATOM 1489 N N . ASN A 1 194 ? -42.165 -22.271 7.135 1.00 42.19 194 ASN A N 1
ATOM 1490 C CA . ASN A 1 194 ? -41.936 -23.719 7.148 1.00 42.19 194 ASN A CA 1
ATOM 1491 C C . ASN A 1 194 ? -40.559 -24.132 6.593 1.00 42.19 194 ASN A C 1
ATOM 1493 O O . ASN A 1 194 ? -40.052 -23.543 5.647 1.00 42.19 194 ASN A O 1
ATOM 1497 N N . GLU A 1 195 ? -40.025 -25.165 7.242 1.00 42.31 195 GLU A N 1
ATOM 1498 C CA . GLU A 1 195 ? -39.068 -26.202 6.830 1.00 42.31 195 GLU A CA 1
ATOM 1499 C C . GLU A 1 195 ? -38.456 -26.171 5.418 1.00 42.31 195 GLU A C 1
ATOM 1501 O O . GLU A 1 195 ? -39.157 -26.173 4.410 1.00 42.31 195 GLU A O 1
ATOM 1506 N N . GLY A 1 196 ? -37.135 -26.371 5.363 1.00 37.06 196 GLY A N 1
ATOM 1507 C CA . GLY A 1 196 ? -36.465 -26.897 4.176 1.00 37.06 196 GLY A CA 1
ATOM 1508 C C . GLY A 1 196 ? -34.985 -26.552 4.133 1.00 37.06 196 GLY A C 1
ATOM 1509 O O . GLY A 1 196 ? -34.620 -25.429 3.816 1.00 37.06 196 GLY A O 1
ATOM 1510 N N . TYR A 1 197 ? -34.133 -27.529 4.439 1.00 45.91 197 TYR A N 1
ATOM 1511 C CA . TYR A 1 197 ? -32.706 -27.505 4.120 1.00 45.91 197 TYR A CA 1
ATOM 1512 C C . TYR A 1 197 ? -32.553 -27.341 2.594 1.00 45.91 197 TYR A C 1
ATOM 1514 O O . TYR A 1 197 ? -32.675 -28.315 1.854 1.00 45.91 197 TYR A O 1
ATOM 1522 N N . ALA A 1 198 ? -32.333 -26.113 2.125 1.00 47.16 198 ALA A N 1
ATOM 1523 C CA . ALA A 1 198 ? -31.921 -25.828 0.758 1.00 47.16 198 ALA A CA 1
ATOM 1524 C C . ALA A 1 198 ? -30.396 -25.694 0.753 1.00 47.16 198 ALA A C 1
ATOM 1526 O O . ALA A 1 198 ? -29.824 -24.787 1.355 1.00 47.16 198 ALA A O 1
ATOM 1527 N N . LEU A 1 199 ? -29.757 -26.682 0.134 1.00 45.62 199 LEU A N 1
ATOM 1528 C CA . LEU A 1 199 ? -28.377 -26.618 -0.315 1.00 45.62 199 LEU A CA 1
ATOM 1529 C C . LEU A 1 199 ? -28.261 -25.384 -1.229 1.00 45.62 199 LEU A C 1
ATOM 1531 O O . LEU A 1 199 ? -29.060 -25.243 -2.150 1.00 45.62 199 LEU A O 1
ATOM 1535 N N . LEU A 1 200 ? -27.336 -24.480 -0.921 1.00 44.91 200 LEU A N 1
ATOM 1536 C CA . LEU A 1 200 ? -27.072 -23.278 -1.706 1.00 44.91 200 LEU A CA 1
ATOM 1537 C C . LEU A 1 200 ? -26.435 -23.681 -3.044 1.00 44.91 200 LEU A C 1
ATOM 1539 O O . LEU A 1 200 ? -25.240 -23.963 -3.094 1.00 44.91 200 LEU A O 1
ATOM 1543 N N . ASP A 1 201 ? -27.242 -23.712 -4.101 1.00 46.81 201 ASP A N 1
ATOM 1544 C CA . ASP A 1 201 ? -26.795 -23.480 -5.476 1.00 46.81 201 ASP A CA 1
ATOM 1545 C C . ASP A 1 201 ? -26.796 -21.950 -5.698 1.00 46.81 201 ASP A C 1
ATOM 1547 O O . ASP A 1 201 ? -27.687 -21.400 -6.335 1.00 46.81 201 ASP A O 1
ATOM 1551 N N . ASP A 1 202 ? -25.833 -21.243 -5.092 1.00 55.19 202 ASP A N 1
ATOM 1552 C CA . ASP A 1 202 ? -25.675 -19.772 -5.185 1.00 55.19 202 ASP A CA 1
ATOM 1553 C C . ASP A 1 202 ? -25.001 -19.314 -6.501 1.00 55.19 202 ASP A C 1
ATOM 1555 O O . ASP A 1 202 ? -24.824 -18.119 -6.727 1.00 55.19 202 ASP A O 1
ATOM 1559 N N . ASP A 1 203 ? -24.629 -20.239 -7.392 1.00 55.91 203 ASP A N 1
ATOM 1560 C CA . ASP A 1 203 ? -23.902 -19.913 -8.628 1.00 55.91 203 ASP A CA 1
ATOM 1561 C C . ASP A 1 203 ? -24.824 -19.502 -9.804 1.00 55.91 203 ASP A C 1
ATOM 1563 O O . ASP A 1 203 ? -24.337 -18.936 -10.781 1.00 55.91 203 ASP A O 1
ATOM 1567 N N . GLU A 1 204 ? -26.148 -19.725 -9.740 1.00 54.94 204 GLU A N 1
ATOM 1568 C CA . GLU A 1 204 ? -27.078 -19.326 -10.823 1.00 54.94 204 GLU A CA 1
ATOM 1569 C C . GLU A 1 204 ? -27.638 -17.892 -10.676 1.00 54.94 204 GLU A C 1
ATOM 1571 O O . GLU A 1 204 ? -27.967 -17.267 -11.685 1.00 54.94 204 GLU A O 1
ATOM 1576 N N . GLU A 1 205 ? -27.698 -17.308 -9.470 1.00 57.22 205 GLU A N 1
ATOM 1577 C CA . GLU A 1 205 ? -28.233 -15.939 -9.293 1.00 57.22 205 GLU A CA 1
ATOM 1578 C C . GLU A 1 205 ? -27.258 -14.832 -9.753 1.00 57.22 205 GLU A C 1
ATOM 1580 O O . GLU A 1 205 ? -27.692 -13.733 -10.120 1.00 57.22 205 GLU A O 1
ATOM 1585 N N . GLU A 1 206 ? -25.944 -15.092 -9.782 1.00 57.09 206 GLU A N 1
ATOM 1586 C CA . GLU A 1 206 ? -24.943 -14.091 -10.192 1.00 57.09 206 GLU A CA 1
ATOM 1587 C C . GLU A 1 206 ? -24.920 -13.871 -11.720 1.00 57.09 206 GLU A C 1
ATOM 1589 O O . GLU A 1 206 ? -24.768 -12.734 -12.185 1.00 57.09 206 GLU A O 1
ATOM 1594 N N . GLU A 1 207 ? -25.165 -14.919 -12.518 1.00 59.38 207 GLU A N 1
ATOM 1595 C CA . GLU A 1 207 ? -25.232 -14.815 -13.985 1.00 59.38 207 GLU A CA 1
ATOM 1596 C C . GLU A 1 207 ? -26.435 -13.975 -14.449 1.00 59.38 207 GLU A C 1
ATOM 1598 O O . GLU A 1 207 ? -26.332 -13.191 -15.402 1.00 59.38 207 GLU A O 1
ATOM 1603 N N . ASP A 1 208 ? -27.557 -14.065 -13.731 1.00 72.44 208 ASP A N 1
ATOM 1604 C CA . ASP A 1 208 ? -28.762 -13.286 -14.010 1.00 72.44 208 ASP A CA 1
ATOM 1605 C C . ASP A 1 208 ? -28.577 -11.793 -13.697 1.00 72.44 208 ASP A C 1
ATOM 1607 O O . ASP A 1 208 ? -29.077 -10.928 -14.431 1.00 72.44 208 ASP A O 1
ATOM 1611 N N . ALA A 1 209 ? -27.809 -11.458 -12.656 1.00 75.12 209 ALA A N 1
ATOM 1612 C CA . ALA A 1 209 ? -27.489 -10.074 -12.314 1.00 75.12 209 ALA A CA 1
ATOM 1613 C C . ALA A 1 209 ? -26.596 -9.413 -13.380 1.00 75.12 209 ALA A C 1
ATOM 1615 O O . ALA A 1 209 ? -26.856 -8.276 -13.803 1.00 75.12 209 ALA A O 1
ATOM 1616 N N . ASP A 1 210 ? -25.592 -10.135 -13.877 1.00 75.81 210 ASP A N 1
ATOM 1617 C CA . ASP A 1 210 ? -24.706 -9.659 -14.940 1.00 75.81 210 ASP A CA 1
ATOM 1618 C C . ASP A 1 210 ? -25.424 -9.570 -16.294 1.00 75.81 210 ASP A C 1
ATOM 1620 O O . ASP A 1 210 ? -25.242 -8.598 -17.045 1.00 75.81 210 ASP A O 1
ATOM 1624 N N . ALA A 1 211 ? -26.313 -10.520 -16.593 1.00 81.31 211 ALA A N 1
ATOM 1625 C CA . ALA A 1 211 ? -27.173 -10.473 -17.770 1.00 81.31 211 ALA A CA 1
ATOM 1626 C C . ALA A 1 211 ? -28.156 -9.292 -17.712 1.00 81.31 211 ALA A C 1
ATOM 1628 O O . ALA A 1 211 ? -28.335 -8.590 -18.715 1.00 81.31 211 ALA A O 1
ATOM 1629 N N . ALA A 1 212 ? -28.741 -9.008 -16.544 1.00 83.94 212 ALA A N 1
ATOM 1630 C CA . ALA A 1 212 ? -29.614 -7.857 -16.328 1.00 83.94 212 ALA A CA 1
ATOM 1631 C C . ALA A 1 212 ? -28.854 -6.528 -16.463 1.00 83.94 212 ALA A C 1
ATOM 1633 O O . ALA A 1 212 ? -29.339 -5.589 -17.110 1.00 83.94 212 ALA A O 1
ATOM 1634 N N . LEU A 1 213 ? -27.632 -6.446 -15.928 1.00 81.56 213 LEU A N 1
ATOM 1635 C CA . LEU A 1 213 ? -26.775 -5.272 -16.066 1.00 81.56 213 LEU A CA 1
ATOM 1636 C C . LEU A 1 213 ? -26.396 -5.048 -17.530 1.00 81.56 213 LEU A C 1
ATOM 1638 O O . LEU A 1 213 ? -26.567 -3.937 -18.043 1.00 81.56 213 LEU A O 1
ATOM 1642 N N . LEU A 1 214 ? -25.973 -6.095 -18.242 1.00 81.38 214 LEU A N 1
ATOM 1643 C CA . LEU A 1 214 ? -25.733 -6.013 -19.676 1.00 81.38 214 LEU A CA 1
ATOM 1644 C C . LEU A 1 214 ? -27.012 -5.609 -20.410 1.00 81.38 214 LEU A C 1
ATOM 1646 O O . LEU A 1 214 ? -26.951 -4.710 -21.238 1.00 81.38 214 LEU A O 1
ATOM 1650 N N . ALA A 1 215 ? -28.183 -6.167 -20.115 1.00 85.06 215 ALA A N 1
ATOM 1651 C CA . ALA A 1 215 ? -29.438 -5.783 -20.763 1.00 85.06 215 ALA A CA 1
ATOM 1652 C C . ALA A 1 215 ? -29.794 -4.300 -20.546 1.00 85.06 215 ALA A C 1
ATOM 1654 O O . ALA A 1 215 ? -30.218 -3.641 -21.499 1.00 85.06 215 ALA A O 1
ATOM 1655 N N . SER A 1 216 ? -29.542 -3.769 -19.345 1.00 88.56 216 SER A N 1
ATOM 1656 C CA . SER A 1 216 ? -29.826 -2.377 -18.972 1.00 88.56 216 SER A CA 1
ATOM 1657 C C . SER A 1 216 ? -28.954 -1.342 -19.695 1.00 88.56 216 SER A C 1
ATOM 1659 O O . SER A 1 216 ? -29.360 -0.189 -19.855 1.00 88.56 216 SER A O 1
ATOM 1661 N N . LEU A 1 217 ? -27.767 -1.740 -20.170 1.00 91.44 217 LEU A N 1
ATOM 1662 C CA . LEU A 1 217 ? -26.854 -0.840 -20.866 1.00 91.44 217 LEU A CA 1
ATOM 1663 C C . LEU A 1 217 ? -27.337 -0.538 -22.285 1.00 91.44 217 LEU A C 1
ATOM 1665 O O . LEU A 1 217 ? -27.673 -1.427 -23.079 1.00 91.44 217 LEU A O 1
ATOM 1669 N N . SER A 1 218 ? -27.261 0.738 -22.659 1.00 92.25 218 SER A N 1
ATOM 1670 C CA . SER A 1 218 ? -27.511 1.156 -24.033 1.00 92.25 218 SER A CA 1
ATOM 1671 C C . SER A 1 218 ? -26.480 0.543 -24.988 1.00 92.25 218 SER A C 1
ATOM 1673 O O . SER A 1 218 ? -25.340 0.233 -24.627 1.00 92.25 218 SER A O 1
ATOM 1675 N N . SER A 1 219 ? -26.841 0.417 -26.266 1.00 87.69 219 SER A N 1
ATOM 1676 C CA . SER A 1 219 ? -25.946 -0.119 -27.306 1.00 87.69 219 SER A CA 1
ATOM 1677 C C . SER A 1 219 ? -24.604 0.625 -27.392 1.00 87.69 219 SER A C 1
ATOM 1679 O O . SER A 1 219 ? -23.567 0.039 -27.715 1.00 87.69 219 SER A O 1
ATOM 1681 N N . ARG A 1 220 ? -24.601 1.922 -27.060 1.00 87.62 220 ARG A N 1
ATOM 1682 C CA . ARG A 1 220 ? -23.403 2.764 -27.025 1.00 87.62 220 ARG A CA 1
ATOM 1683 C C . ARG A 1 220 ? -22.505 2.449 -25.831 1.00 87.62 220 ARG A C 1
ATOM 1685 O O . ARG A 1 220 ? -21.285 2.457 -25.986 1.00 87.62 220 ARG A O 1
ATOM 1692 N N . GLU A 1 221 ? -23.090 2.160 -24.676 1.00 91.50 221 GLU A N 1
ATOM 1693 C CA . GLU A 1 221 ? -22.357 1.812 -23.458 1.00 91.50 221 GLU A CA 1
ATOM 1694 C C . GLU A 1 221 ? -21.773 0.405 -23.547 1.00 91.50 221 GLU A C 1
ATOM 1696 O O . GLU A 1 221 ? -20.582 0.244 -23.292 1.00 91.50 221 GLU A O 1
ATOM 1701 N N . LYS A 1 222 ? -22.540 -0.570 -24.056 1.00 91.62 222 LYS A N 1
ATOM 1702 C CA . LYS A 1 222 ? -22.039 -1.920 -24.379 1.00 91.62 222 LYS A CA 1
ATOM 1703 C C . LYS A 1 222 ? -20.796 -1.862 -25.262 1.00 91.62 222 LYS A C 1
ATOM 1705 O O . LYS A 1 222 ? -19.769 -2.467 -24.969 1.00 91.62 222 LYS A O 1
ATOM 1710 N N . ARG A 1 223 ? -20.849 -1.057 -26.327 1.00 87.56 223 ARG A N 1
ATOM 1711 C CA . ARG A 1 223 ? -19.721 -0.873 -27.249 1.00 87.56 223 ARG A CA 1
ATOM 1712 C C . ARG A 1 223 ? -18.528 -0.169 -26.598 1.00 87.56 223 ARG A C 1
ATOM 1714 O O . ARG A 1 223 ? -17.389 -0.471 -26.946 1.00 87.56 223 ARG A O 1
ATOM 1721 N N . ALA A 1 224 ? -18.763 0.775 -25.688 1.00 87.25 224 ALA A N 1
ATOM 1722 C CA . ALA A 1 224 ? -17.697 1.445 -24.947 1.00 87.25 224 ALA A CA 1
ATOM 1723 C C . ALA A 1 224 ? -17.005 0.496 -23.957 1.00 87.25 224 ALA A C 1
ATOM 1725 O O . ALA A 1 224 ? -15.782 0.539 -23.841 1.00 87.25 224 ALA A O 1
ATOM 1726 N N . LEU A 1 225 ? -17.771 -0.382 -23.304 1.00 87.38 225 LEU A N 1
ATOM 1727 C CA . LEU A 1 225 ? -17.268 -1.426 -22.412 1.00 87.38 225 LEU A CA 1
ATOM 1728 C C . LEU A 1 225 ? -16.418 -2.442 -23.175 1.00 87.38 225 LEU A C 1
ATOM 1730 O O . LEU A 1 225 ? -15.259 -2.643 -22.830 1.00 87.38 225 LEU A O 1
ATOM 1734 N N . LEU A 1 226 ? -16.933 -2.971 -24.289 1.00 85.62 226 LEU A N 1
ATOM 1735 C CA . LEU A 1 226 ? -16.178 -3.882 -25.155 1.00 85.62 226 LEU A CA 1
ATOM 1736 C C . LEU A 1 226 ? -14.905 -3.233 -25.708 1.00 85.62 226 LEU A C 1
ATOM 1738 O O . LEU A 1 226 ? -13.869 -3.882 -25.795 1.00 85.62 226 LEU A O 1
ATOM 1742 N N . LYS A 1 227 ? -14.944 -1.939 -26.047 1.00 83.81 227 LYS A N 1
ATOM 1743 C CA . LYS A 1 227 ? -13.762 -1.208 -26.523 1.00 83.81 227 LYS A CA 1
ATOM 1744 C C . LYS A 1 227 ? -12.711 -0.983 -25.430 1.00 83.81 227 LYS A C 1
ATOM 1746 O O . LYS A 1 227 ? -11.527 -0.945 -25.744 1.00 83.81 227 LYS A O 1
ATOM 1751 N N . ARG A 1 228 ? -13.132 -0.828 -24.173 1.00 81.56 228 ARG A N 1
ATOM 1752 C CA . ARG A 1 228 ? -12.227 -0.777 -23.015 1.00 81.56 228 ARG A CA 1
ATOM 1753 C C . ARG A 1 228 ? -11.605 -2.143 -22.739 1.00 81.56 228 ARG A C 1
ATOM 1755 O O . ARG A 1 228 ? -10.396 -2.226 -22.560 1.00 81.56 228 ARG A O 1
ATOM 1762 N N . LEU A 1 229 ? -12.413 -3.200 -22.784 1.00 79.94 229 LEU A N 1
ATOM 1763 C CA . LEU A 1 229 ? -11.970 -4.573 -22.535 1.00 79.94 229 LEU A CA 1
ATOM 1764 C C . LEU A 1 229 ? -11.021 -5.091 -23.632 1.00 79.94 229 LEU A C 1
ATOM 1766 O O . LEU A 1 229 ? -10.058 -5.787 -23.339 1.00 79.94 229 LEU A O 1
ATOM 1770 N N . ALA A 1 230 ? -11.249 -4.695 -24.888 1.00 78.38 230 ALA A N 1
ATOM 1771 C CA . ALA A 1 230 ? -10.415 -5.060 -26.036 1.00 78.38 230 ALA A CA 1
ATOM 1772 C C . ALA A 1 230 ? -9.049 -4.337 -26.104 1.00 78.38 230 ALA A C 1
ATOM 1774 O O . ALA A 1 230 ? -8.301 -4.565 -27.051 1.00 78.38 230 ALA A O 1
ATOM 1775 N N . GLY A 1 231 ? -8.700 -3.503 -25.115 1.00 60.25 231 GLY A N 1
ATOM 1776 C CA . GLY A 1 231 ? -7.326 -3.034 -24.921 1.00 60.25 231 GLY A CA 1
ATOM 1777 C C . GLY A 1 231 ? -6.896 -1.871 -25.816 1.00 60.25 231 GLY A C 1
ATOM 1778 O O . GLY A 1 231 ? -6.133 -2.050 -26.759 1.00 60.25 231 GLY A O 1
ATOM 1779 N N . ASP A 1 232 ? -7.300 -0.647 -25.463 1.00 56.06 232 ASP A N 1
ATOM 1780 C CA . ASP A 1 232 ? -6.798 0.570 -26.124 1.00 56.06 232 ASP A CA 1
ATOM 1781 C C . ASP A 1 232 ? -6.535 1.746 -25.158 1.00 56.06 232 ASP A C 1
ATOM 1783 O O . ASP A 1 232 ? -6.417 2.897 -25.588 1.00 56.06 232 ASP A O 1
ATOM 1787 N N . ASP A 1 233 ? -6.392 1.487 -23.853 1.00 54.50 233 ASP A N 1
ATOM 1788 C CA . ASP A 1 233 ? -6.049 2.536 -22.878 1.00 54.50 233 ASP A CA 1
ATOM 1789 C C . ASP A 1 233 ? -4.531 2.816 -22.762 1.00 54.50 233 ASP A C 1
ATOM 1791 O O . ASP A 1 233 ? -4.141 3.860 -22.232 1.00 54.50 233 ASP A O 1
ATOM 1795 N N . ASP A 1 234 ? -3.664 2.016 -23.403 1.00 53.38 234 ASP A N 1
ATOM 1796 C CA . ASP A 1 234 ? -2.229 2.336 -23.554 1.00 53.38 234 ASP A CA 1
ATOM 1797 C C . ASP A 1 234 ? -1.874 3.065 -24.863 1.00 53.38 234 ASP A C 1
ATOM 1799 O O . ASP A 1 234 ? -0.776 3.618 -25.020 1.00 53.38 234 ASP A O 1
ATOM 1803 N N . ALA A 1 235 ? -2.820 3.210 -25.794 1.00 53.97 235 ALA A N 1
ATOM 1804 C CA . ALA A 1 235 ? -2.619 3.958 -27.034 1.00 53.97 235 ALA A CA 1
ATOM 1805 C C . ALA A 1 235 ? -2.870 5.471 -26.867 1.00 53.97 235 ALA A C 1
ATOM 1807 O O . ALA A 1 235 ? -3.477 6.140 -27.713 1.00 53.97 235 ALA A O 1
ATOM 1808 N N . ARG A 1 236 ? -2.321 6.089 -25.811 1.00 50.19 236 ARG A N 1
ATOM 1809 C CA . ARG A 1 236 ? -2.181 7.558 -25.760 1.00 50.19 236 ARG A CA 1
ATOM 1810 C C . ARG A 1 236 ? -1.391 8.009 -27.003 1.00 50.19 236 ARG A C 1
ATOM 1812 O O . ARG A 1 236 ? -0.304 7.496 -27.273 1.00 50.19 236 ARG A O 1
ATOM 1819 N N . PRO A 1 237 ? -1.862 8.998 -27.789 1.00 49.91 237 PRO A N 1
ATOM 1820 C CA . PRO A 1 237 ? -1.445 9.150 -29.179 1.00 49.91 237 PRO A CA 1
ATOM 1821 C C . PRO A 1 237 ? 0.035 9.539 -29.289 1.00 49.91 237 PRO A C 1
ATOM 1823 O O . PRO A 1 237 ? 0.410 10.707 -29.116 1.00 49.91 237 PRO A O 1
ATOM 1826 N N . ALA A 1 238 ? 0.876 8.582 -29.694 1.00 55.47 238 ALA A N 1
ATOM 1827 C CA . ALA A 1 238 ? 2.297 8.765 -30.014 1.00 55.47 238 ALA A CA 1
ATOM 1828 C C . ALA A 1 238 ? 2.559 9.943 -30.986 1.00 55.47 238 ALA A C 1
ATOM 1830 O O . ALA A 1 238 ? 3.642 10.541 -31.007 1.00 55.47 238 ALA A O 1
ATOM 1831 N N . LYS A 1 239 ? 1.532 10.367 -31.738 1.00 54.25 239 LYS A N 1
ATOM 1832 C CA . LYS A 1 239 ? 1.544 11.540 -32.624 1.00 54.25 239 LYS A CA 1
ATOM 1833 C C . LYS A 1 239 ? 1.782 12.871 -31.879 1.00 54.25 239 LYS A C 1
ATOM 1835 O O . LYS A 1 239 ? 2.454 13.752 -32.424 1.00 54.25 239 LYS A O 1
ATOM 1840 N N . LYS A 1 240 ? 1.329 13.037 -30.624 1.00 55.09 240 LYS A N 1
ATOM 1841 C CA . LYS A 1 240 ? 1.545 14.287 -29.853 1.00 55.09 240 LYS A CA 1
ATOM 1842 C C . LYS A 1 240 ? 2.981 14.416 -29.312 1.00 55.09 240 LYS A C 1
ATOM 1844 O O . LYS A 1 240 ? 3.510 15.530 -29.256 1.00 55.09 240 LYS A O 1
ATOM 1849 N N . ARG A 1 241 ? 3.660 13.302 -29.000 1.00 57.34 241 ARG A N 1
ATOM 1850 C CA . ARG A 1 241 ? 5.057 13.299 -28.506 1.00 57.34 241 ARG A CA 1
ATOM 1851 C C . ARG A 1 241 ? 6.065 13.656 -29.611 1.00 57.34 241 ARG A C 1
ATOM 1853 O O . ARG A 1 241 ? 6.927 14.510 -29.390 1.00 57.34 241 ARG A O 1
ATOM 1860 N N . LYS A 1 242 ? 5.893 13.135 -30.838 1.00 57.97 242 LYS A N 1
ATOM 1861 C CA . LYS A 1 242 ? 6.770 13.461 -31.989 1.00 57.97 242 LYS A CA 1
ATOM 1862 C C . LYS A 1 242 ? 6.742 14.957 -32.369 1.00 57.97 242 LYS A C 1
ATOM 1864 O O . LYS A 1 242 ? 7.786 15.538 -32.678 1.00 57.97 242 LYS A O 1
ATOM 1869 N N . LYS A 1 243 ? 5.583 15.632 -32.276 1.00 58.78 243 LYS A N 1
ATOM 1870 C CA . LYS A 1 243 ? 5.448 17.069 -32.619 1.00 58.78 243 LYS A CA 1
ATOM 1871 C C . LYS A 1 243 ? 6.168 17.992 -31.618 1.00 58.78 243 LYS A C 1
ATOM 1873 O O . LYS A 1 243 ? 6.759 18.993 -32.032 1.00 58.78 243 LYS A O 1
ATOM 1878 N N . LYS A 1 244 ? 6.190 17.639 -30.322 1.00 58.91 244 LYS A N 1
ATOM 1879 C CA . LYS A 1 244 ? 6.947 18.379 -29.288 1.00 58.91 244 LYS A CA 1
ATOM 1880 C C . LYS A 1 244 ? 8.465 18.257 -29.486 1.00 58.91 244 LYS A C 1
ATOM 1882 O O . LYS A 1 244 ? 9.162 19.270 -29.403 1.00 58.91 244 LYS A O 1
ATOM 1887 N N . HIS A 1 245 ? 8.973 17.072 -29.835 1.00 58.72 245 HIS A N 1
ATOM 1888 C CA . HIS A 1 245 ? 10.416 16.864 -30.029 1.00 58.72 245 HIS A CA 1
ATOM 1889 C C . HIS A 1 245 ? 10.966 17.624 -31.255 1.00 58.72 245 HIS A C 1
ATOM 1891 O O . HIS A 1 245 ? 12.019 18.262 -31.177 1.00 58.72 245 HIS A O 1
ATOM 1897 N N . LYS A 1 246 ? 10.204 17.675 -32.362 1.00 62.62 246 LYS A N 1
ATOM 1898 C CA . LYS A 1 246 ? 10.579 18.426 -33.580 1.00 62.62 246 LYS A CA 1
ATOM 1899 C C . LYS A 1 246 ? 10.603 19.950 -33.370 1.00 62.62 246 LYS A C 1
ATOM 1901 O O . LYS A 1 246 ? 11.449 20.635 -33.945 1.00 62.62 246 LYS A O 1
ATOM 1906 N N . LYS A 1 247 ? 9.721 20.503 -32.522 1.00 60.66 247 LYS A N 1
ATOM 1907 C CA . LYS A 1 247 ? 9.756 21.937 -32.157 1.00 60.66 247 LYS A CA 1
ATOM 1908 C C . LYS A 1 247 ? 10.964 22.280 -31.272 1.00 60.66 247 LYS A C 1
ATOM 1910 O O . LYS A 1 247 ? 11.593 23.314 -31.499 1.00 60.66 247 LYS A O 1
ATOM 1915 N N . LYS A 1 248 ? 11.333 21.413 -30.317 1.00 61.03 248 LYS A N 1
ATOM 1916 C CA . LYS A 1 248 ? 12.524 21.616 -29.466 1.00 61.03 248 LYS A CA 1
ATOM 1917 C C . LYS A 1 248 ? 13.830 21.574 -30.275 1.00 61.03 248 LYS A C 1
ATOM 1919 O O . LYS A 1 248 ? 14.677 22.445 -30.073 1.00 61.03 248 LYS A O 1
ATOM 1924 N N . SER A 1 249 ? 13.976 20.657 -31.240 1.00 62.81 249 SER A N 1
ATOM 1925 C CA . SER A 1 249 ? 15.203 20.586 -32.057 1.00 62.81 249 SER A CA 1
ATOM 1926 C C . SER A 1 249 ? 15.373 21.794 -32.993 1.00 62.81 249 SER A C 1
ATOM 1928 O O . SER A 1 249 ? 16.470 22.350 -33.078 1.00 62.81 249 SER A O 1
ATOM 1930 N N . LYS A 1 250 ? 14.287 22.295 -33.607 1.00 61.53 250 LYS A N 1
ATOM 1931 C CA . LYS A 1 250 ? 14.324 23.532 -34.415 1.00 61.53 250 LYS A CA 1
ATOM 1932 C C . LYS A 1 250 ? 14.709 24.766 -33.587 1.00 61.53 250 LYS A C 1
ATOM 1934 O O . LYS A 1 250 ? 15.470 25.601 -34.073 1.00 61.53 250 LYS A O 1
ATOM 1939 N N . LYS A 1 251 ? 14.241 24.874 -32.334 1.00 65.12 251 LYS A N 1
ATOM 1940 C CA . LYS A 1 251 ? 14.596 25.992 -31.436 1.00 65.12 251 LYS A CA 1
ATOM 1941 C C . LYS A 1 251 ? 16.072 25.941 -31.009 1.00 65.12 251 LYS A C 1
ATOM 1943 O O . LYS A 1 251 ? 16.722 26.982 -30.982 1.00 65.12 251 LYS A O 1
ATOM 1948 N N . LYS A 1 252 ? 16.627 24.746 -30.761 1.00 66.56 252 LYS A N 1
ATOM 1949 C CA . LYS A 1 252 ? 18.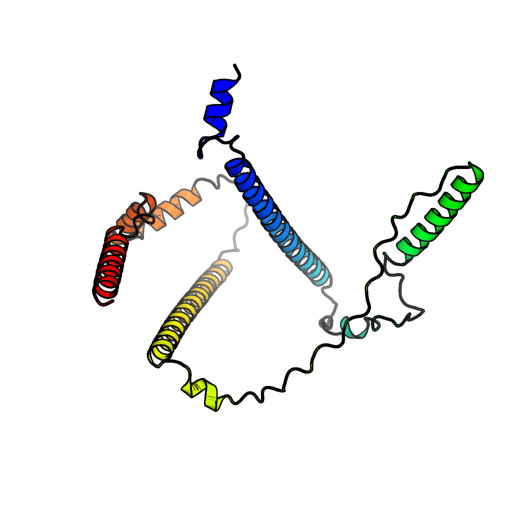055 24.564 -30.424 1.00 66.56 252 LYS A CA 1
ATOM 1950 C C . LYS A 1 252 ? 18.974 24.889 -31.614 1.00 66.56 252 LYS A C 1
ATOM 1952 O O . LYS A 1 252 ? 19.976 25.570 -31.428 1.00 66.56 252 LYS A O 1
ATOM 1957 N N . LYS A 1 253 ? 18.589 24.511 -32.843 1.00 64.50 253 LYS A N 1
ATOM 1958 C CA . LYS A 1 253 ? 19.359 24.824 -34.066 1.00 64.50 253 LYS A CA 1
ATOM 1959 C C . LYS A 1 253 ? 19.381 26.326 -34.398 1.00 64.50 253 LYS A C 1
ATOM 1961 O O . LYS A 1 253 ? 20.405 26.820 -34.846 1.00 64.50 253 LYS A O 1
ATOM 1966 N N . LYS A 1 254 ? 18.299 27.070 -34.120 1.00 62.97 254 LYS A N 1
ATOM 1967 C CA . LYS A 1 254 ? 18.271 28.539 -34.287 1.00 62.97 254 LYS A CA 1
ATOM 1968 C C . LYS A 1 254 ? 19.165 29.286 -33.289 1.00 62.97 254 LYS A C 1
ATOM 1970 O O . LYS A 1 254 ? 19.737 30.300 -33.662 1.00 62.97 254 LYS A O 1
ATOM 1975 N N . ARG A 1 255 ? 19.305 28.799 -32.048 1.00 61.78 255 ARG A N 1
ATOM 1976 C CA . ARG A 1 255 ? 20.184 29.426 -31.038 1.00 61.78 255 ARG A CA 1
ATOM 1977 C C . ARG A 1 255 ? 21.671 29.218 -31.337 1.00 61.78 255 ARG A C 1
ATOM 1979 O O . ARG A 1 255 ? 22.454 30.115 -31.078 1.00 61.78 255 ARG A O 1
ATOM 1986 N N . LYS A 1 256 ? 22.042 28.082 -31.939 1.00 66.00 256 LYS A N 1
ATOM 1987 C CA . LYS A 1 256 ? 23.434 27.769 -32.317 1.00 66.00 256 LYS A CA 1
ATOM 1988 C C . LYS A 1 256 ? 23.958 28.519 -33.551 1.00 66.00 256 LYS A C 1
ATOM 1990 O O . LYS A 1 256 ? 25.139 28.434 -33.817 1.00 66.00 256 LYS A O 1
ATOM 1995 N N . LYS A 1 257 ? 23.089 29.190 -34.316 1.00 62.25 257 LYS A N 1
ATOM 1996 C CA . LYS A 1 257 ? 23.462 29.969 -35.515 1.00 62.25 257 LYS A CA 1
ATOM 1997 C C . LYS A 1 257 ? 23.555 31.480 -35.230 1.00 62.25 257 LYS A C 1
ATOM 1999 O O . LYS A 1 257 ? 23.616 32.268 -36.162 1.00 62.25 257 LYS A O 1
ATOM 2004 N N . LYS A 1 258 ? 23.417 31.870 -33.957 1.00 57.22 258 LYS A N 1
ATOM 2005 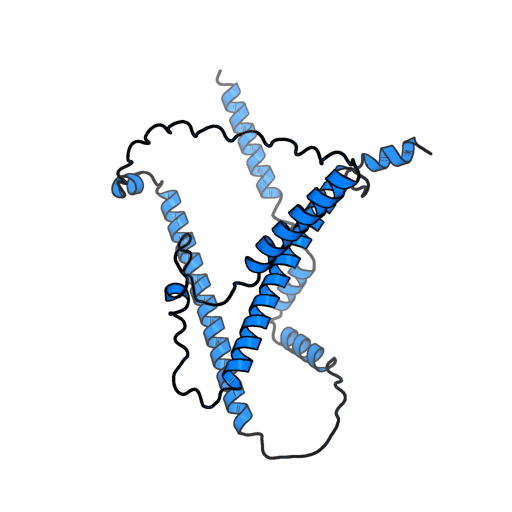C CA . LYS A 1 258 ? 23.381 33.263 -33.480 1.00 57.22 258 LYS A CA 1
ATOM 2006 C C . LYS A 1 258 ? 24.575 33.622 -32.578 1.00 57.22 258 LYS A C 1
ATOM 2008 O O . LYS A 1 258 ? 24.634 34.752 -32.114 1.00 57.22 258 LYS A O 1
ATOM 2013 N N . HIS A 1 259 ? 25.455 32.655 -32.337 1.00 48.69 259 HIS A N 1
ATOM 2014 C CA . HIS A 1 259 ? 26.823 32.810 -31.850 1.00 48.69 259 HIS A CA 1
ATOM 2015 C C . HIS A 1 259 ? 27.738 32.363 -32.985 1.00 48.69 259 HIS A C 1
ATOM 2017 O O . HIS A 1 259 ? 28.856 32.899 -33.054 1.00 48.69 259 HIS A O 1
#

Organism: NCBI:txid35677

pLDDT: mean 72.43, std 17.04, range [36.91, 98.06]

Radius of gyration: 34.35 Å; Cα contacts (8 Å, |Δi|>4): 28; chains: 1; bounding box: 81×67×78 Å

Foldseek 3Di:
DPPPVVVLLPDPPRCNNPVNVVVVVVVVVVVVVVVVVVVVVVVVVVVVVVVVVVVVVCPPPPDDDPPPCPVVPPDPPPDPPPDDDPDPVVVVVVVVVVVVVVVVVVCVVVVHDDDPPPPDDDDDDDDDDDDDPPPPPPVVVVVVVDDPVVVVVVVVVVVVVVVVVVVVVVVVVVVVVVVVVVVVVVVVPPDDDDDDDDDDPVVVVVVVVVVVVCVPDDPVVNVVVVVVVVDDPPCPDPVVVVVVVVVVVVVVVVVVVVD

Secondary structure (DSSP, 8-state):
-HHHHHHHHTSTT-TTSHHHHHHHHHHHHHHHHHHHHHHHHHHHHHHHHHHHHHHHT-TT--S---TTSHHHHS--TT---SSS---TTHHHHHHHHHHHHHHHHHHHHHTPPPP----PPP-PPPP-----------HHHHTTTS-HHHHHHHHHHHHHHHHHHHHHHHHHHHHHHHHHHHHHHHTTS------------TTHHHHHHHHHHHHHS-HHHHHHHHHHHTS-SS---HHHHHHHHHHHHHHHHHHTT--

InterPro domains:
  IPR019339 CBF1-interacting co-repressor CIR, N-terminal domain [PF10197] (13-48)
  IPR019339 CBF1-interacting co-repressor CIR, N-terminal domain [SM01083] (12-48)
  IPR040014 Corepressor interacting with RBPJ 1 [PTHR13151] (3-94)